Protein AF-A0A134A2N0-F1 (afdb_monomer_lite)

Sequence (238 aa):
MEVVHLNRYGKDSFINYFFLISQILIILNLLVRNSLNIKYILATLILLSVILSIQHITEYILTDKKDLMIKKLTEPFCYIHTGRTLSLLLGLILIDYSYWFILLTFIISQLFPSFISRSVHVRDINFYHLTGHLFIITNTIAISLWLSDLKINITTKIILLISIVYILLLTIYRRIFKTIDRTLTKQSGNTYIIGVYFTILELIFINLFFVLEYDWKYFLPCYACVIISTRCFNQYKK

Structure (mmCIF, N/CA/C/O backbone):
data_AF-A0A134A2N0-F1
#
_entry.id   AF-A0A134A2N0-F1
#
loop_
_atom_site.group_PDB
_atom_site.id
_atom_site.type_symbol
_atom_site.label_atom_id
_atom_site.label_alt_id
_atom_site.label_comp_id
_atom_site.label_asym_id
_atom_site.label_entity_id
_atom_site.label_seq_id
_atom_site.pdbx_PDB_ins_code
_atom_site.Cartn_x
_atom_site.Cartn_y
_atom_site.Cartn_z
_atom_site.occupancy
_atom_site.B_iso_or_equiv
_atom_site.auth_seq_id
_atom_site.auth_comp_id
_atom_site.auth_asym_id
_atom_site.auth_atom_id
_atom_site.pdbx_PDB_model_num
ATOM 1 N N . MET A 1 1 ? 27.472 4.523 -4.499 1.00 34.38 1 MET A N 1
ATOM 2 C CA . MET A 1 1 ? 26.183 4.048 -3.961 1.00 34.38 1 MET A CA 1
ATOM 3 C C . MET A 1 1 ? 25.117 4.544 -4.909 1.00 34.38 1 MET A C 1
ATOM 5 O O . MET A 1 1 ? 24.904 5.744 -4.969 1.00 34.38 1 MET A O 1
ATOM 9 N N . GLU A 1 2 ? 24.525 3.663 -5.708 1.00 32.84 2 GLU A N 1
ATOM 10 C CA . GLU A 1 2 ? 23.381 4.048 -6.533 1.00 32.84 2 GLU A CA 1
ATOM 11 C C . GLU A 1 2 ? 22.202 4.375 -5.608 1.00 32.84 2 GLU A C 1
ATOM 13 O O . GLU A 1 2 ? 21.892 3.619 -4.683 1.00 32.84 2 GLU A O 1
ATOM 18 N N . VAL A 1 3 ? 21.529 5.500 -5.845 1.00 41.94 3 VAL A N 1
ATOM 19 C CA . VAL A 1 3 ? 20.302 5.883 -5.129 1.00 41.94 3 VAL A CA 1
ATOM 20 C C . VAL A 1 3 ? 19.126 5.070 -5.707 1.00 41.94 3 VAL A C 1
ATOM 22 O O . VAL A 1 3 ? 18.155 5.606 -6.235 1.00 41.94 3 VAL A O 1
ATOM 25 N N . VAL A 1 4 ? 19.241 3.735 -5.663 1.00 39.62 4 VAL A N 1
ATOM 26 C CA . VAL A 1 4 ? 18.325 2.758 -6.298 1.00 39.62 4 VAL A CA 1
ATOM 27 C C . VAL A 1 4 ? 16.921 2.807 -5.692 1.00 39.62 4 VAL A C 1
ATOM 29 O O . VAL A 1 4 ? 15.941 2.450 -6.339 1.00 39.62 4 VAL A O 1
ATOM 32 N N . HIS A 1 5 ? 16.793 3.261 -4.444 1.00 40.09 5 HIS A N 1
ATOM 33 C CA . HIS A 1 5 ? 15.528 3.165 -3.717 1.00 40.09 5 HIS A CA 1
ATOM 34 C C . HIS A 1 5 ? 14.501 4.259 -4.042 1.00 40.09 5 HIS A C 1
ATOM 36 O O . HIS A 1 5 ? 13.332 4.077 -3.710 1.00 40.09 5 HIS A O 1
ATOM 42 N N . LEU A 1 6 ? 14.891 5.363 -4.693 1.00 40.94 6 LEU A N 1
ATOM 43 C CA . LEU A 1 6 ? 13.993 6.511 -4.939 1.00 40.94 6 LEU A CA 1
ATOM 44 C C . LEU A 1 6 ? 13.785 6.825 -6.419 1.00 40.94 6 LEU A C 1
ATOM 46 O O . LEU A 1 6 ? 12.744 7.359 -6.792 1.00 40.94 6 LEU A O 1
ATOM 50 N N . ASN A 1 7 ? 14.727 6.420 -7.267 1.00 43.09 7 ASN A N 1
ATOM 51 C CA . ASN A 1 7 ? 14.530 6.354 -8.701 1.00 43.09 7 ASN A CA 1
ATOM 52 C C . ASN A 1 7 ? 14.570 4.878 -9.097 1.00 43.09 7 ASN A C 1
ATOM 54 O O . ASN A 1 7 ? 15.600 4.230 -8.920 1.00 43.09 7 ASN A O 1
ATOM 58 N N . ARG A 1 8 ? 13.478 4.341 -9.660 1.00 46.88 8 ARG A N 1
ATOM 59 C CA . ARG A 1 8 ? 13.412 2.943 -10.137 1.00 46.88 8 ARG A CA 1
ATOM 60 C C . ARG A 1 8 ? 14.562 2.593 -11.098 1.00 46.88 8 ARG A C 1
ATOM 62 O O . ARG A 1 8 ? 14.843 1.418 -11.310 1.00 46.88 8 ARG A O 1
ATOM 69 N N . TYR A 1 9 ? 15.211 3.610 -11.666 1.00 47.00 9 TYR A N 1
ATOM 70 C CA . TYR A 1 9 ? 16.285 3.501 -12.645 1.00 47.00 9 TYR A CA 1
ATOM 71 C C . TYR A 1 9 ? 17.689 3.807 -12.104 1.00 47.00 9 TYR A C 1
ATOM 73 O O . TYR A 1 9 ? 18.628 3.785 -12.890 1.00 47.00 9 TYR A O 1
ATOM 81 N N . GLY A 1 10 ? 17.853 4.123 -10.810 1.00 49.50 10 GLY A N 1
ATOM 82 C CA . GLY A 1 10 ? 19.172 4.317 -10.183 1.00 49.50 10 GLY A CA 1
ATOM 83 C C . GLY A 1 10 ? 20.042 5.430 -10.790 1.00 49.50 10 GLY A C 1
ATOM 84 O O . GLY A 1 10 ? 21.227 5.503 -10.479 1.00 49.50 10 GLY A O 1
ATOM 85 N N . LYS A 1 11 ? 19.480 6.298 -11.649 1.00 56.91 11 LYS A N 1
ATOM 86 C CA . LYS A 1 11 ? 20.226 7.356 -12.344 1.00 56.91 11 LYS A CA 1
ATOM 87 C C . LYS A 1 11 ? 20.629 8.467 -11.379 1.00 56.91 11 LYS A C 1
ATOM 89 O O . LYS A 1 11 ? 19.772 9.184 -10.851 1.00 56.91 11 LYS A O 1
ATOM 94 N N . ASP A 1 12 ? 21.936 8.626 -11.225 1.00 62.62 12 ASP A N 1
ATOM 95 C CA . ASP A 1 12 ? 22.573 9.708 -10.486 1.00 62.62 12 ASP A CA 1
ATOM 96 C C . ASP A 1 12 ? 22.437 1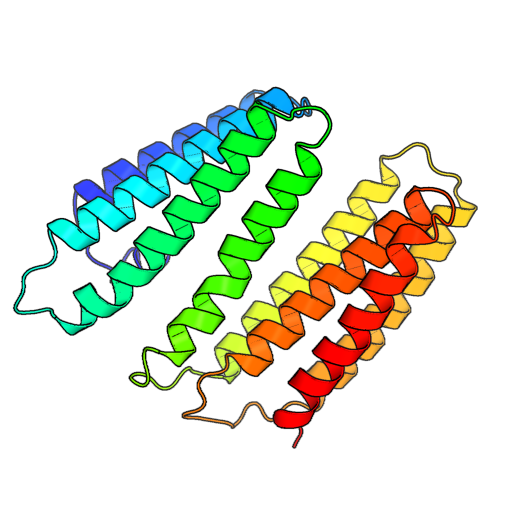1.019 -11.282 1.00 62.62 12 ASP A C 1
ATOM 98 O O . ASP A 1 12 ? 23.119 11.230 -12.285 1.00 62.62 12 ASP A O 1
ATOM 102 N N . SER A 1 13 ? 21.465 11.862 -10.922 1.00 69.88 13 SER A N 1
ATOM 103 C CA . SER A 1 13 ? 21.186 13.117 -11.629 1.00 69.88 13 SER A CA 1
ATOM 104 C C . SER A 1 13 ? 20.841 14.238 -10.654 1.00 69.88 13 SER A C 1
ATOM 106 O O . SER A 1 13 ? 20.176 14.022 -9.638 1.00 69.88 13 SER A O 1
ATOM 108 N N . PHE A 1 14 ? 21.251 15.464 -10.990 1.00 78.00 14 PHE A N 1
ATOM 109 C CA . PHE A 1 14 ? 20.950 16.655 -10.191 1.00 78.00 14 PHE A CA 1
ATOM 110 C C . PHE A 1 14 ? 19.440 16.834 -9.956 1.00 78.00 14 PHE A C 1
ATOM 112 O O . PHE A 1 14 ? 19.011 17.172 -8.855 1.00 78.00 14 PHE A O 1
ATOM 119 N N . ILE A 1 15 ? 18.626 16.533 -10.973 1.00 76.81 15 ILE A N 1
ATOM 120 C CA . ILE A 1 15 ? 17.161 16.608 -10.911 1.00 76.81 15 ILE A CA 1
ATOM 121 C C . ILE A 1 15 ? 16.613 15.652 -9.840 1.00 76.81 15 ILE A C 1
ATOM 123 O O . ILE A 1 15 ? 15.756 16.039 -9.045 1.00 76.81 15 ILE A O 1
ATOM 127 N N . ASN A 1 16 ? 17.146 14.429 -9.757 1.00 72.38 16 ASN A N 1
ATOM 128 C CA . ASN A 1 16 ? 16.729 13.459 -8.745 1.00 72.38 16 ASN A CA 1
ATOM 129 C C . ASN A 1 16 ? 17.105 13.904 -7.326 1.00 72.38 16 ASN A C 1
ATOM 131 O O . ASN A 1 16 ? 16.276 13.780 -6.424 1.00 72.38 16 ASN A O 1
ATOM 135 N N . TYR A 1 17 ? 18.296 14.478 -7.121 1.00 76.88 17 TYR A N 1
ATOM 136 C CA . TYR A 1 17 ? 18.673 15.047 -5.820 1.00 76.88 17 TYR A CA 1
ATOM 137 C C . TYR A 1 17 ? 17.794 16.228 -5.421 1.00 76.88 17 TYR A C 1
ATOM 139 O O . TYR A 1 17 ? 17.396 16.329 -4.263 1.00 76.88 17 TYR A O 1
ATOM 147 N N . PHE A 1 18 ? 17.445 17.099 -6.368 1.00 83.00 18 PHE A N 1
ATOM 148 C CA . PHE A 1 18 ? 16.549 18.219 -6.102 1.00 83.00 18 PHE A CA 1
ATOM 149 C C . PHE A 1 18 ? 15.174 17.740 -5.605 1.00 83.00 18 PHE A C 1
ATOM 151 O O . PHE A 1 18 ? 14.678 18.216 -4.577 1.00 83.00 18 PHE A O 1
ATOM 158 N N . PHE A 1 19 ? 14.577 16.752 -6.282 1.00 83.62 19 PHE A N 1
ATOM 159 C CA . PHE A 1 19 ? 13.301 16.171 -5.856 1.00 83.62 19 PHE A CA 1
ATOM 160 C C . PHE A 1 19 ? 13.407 15.440 -4.514 1.00 83.62 19 PHE A C 1
ATOM 162 O O . PHE A 1 19 ? 12.524 15.593 -3.669 1.00 83.62 19 PHE A O 1
ATOM 169 N N . LEU A 1 20 ? 14.501 14.711 -4.286 1.00 79.25 20 LEU A N 1
ATOM 170 C CA . LEU A 1 20 ? 14.789 14.039 -3.020 1.00 79.25 20 LEU A CA 1
ATOM 171 C C . LEU A 1 20 ? 14.823 15.027 -1.850 1.00 79.25 20 LEU A C 1
ATOM 173 O O . LEU A 1 20 ? 14.110 14.854 -0.863 1.00 79.25 20 LEU A O 1
ATOM 177 N N . ILE A 1 21 ? 15.641 16.074 -1.969 1.00 82.88 21 ILE A N 1
ATOM 178 C CA . ILE A 1 21 ? 15.794 17.102 -0.936 1.00 82.88 21 ILE A CA 1
ATOM 179 C C . ILE A 1 21 ? 14.443 17.773 -0.674 1.00 82.88 21 ILE A C 1
ATOM 181 O O . ILE A 1 21 ? 14.055 17.940 0.481 1.00 82.88 21 ILE A O 1
ATOM 185 N N . SER A 1 22 ? 13.682 18.075 -1.729 1.00 83.94 22 SER A N 1
ATOM 186 C CA . SER A 1 22 ? 12.345 18.667 -1.606 1.00 83.94 22 SER A CA 1
ATOM 187 C C . SER A 1 22 ? 11.380 17.774 -0.812 1.00 83.94 22 SER A C 1
ATOM 189 O O . SER A 1 22 ? 10.667 18.262 0.065 1.00 83.94 22 SER A O 1
ATOM 191 N N . GLN A 1 23 ? 11.377 16.459 -1.063 1.00 82.31 23 GLN A N 1
ATOM 192 C CA . GLN A 1 23 ? 10.553 15.502 -0.313 1.00 82.31 23 GLN A CA 1
ATOM 193 C C . GLN A 1 23 ? 10.988 15.402 1.155 1.00 82.31 23 GLN A C 1
ATOM 195 O O . GLN A 1 23 ? 10.137 15.423 2.046 1.00 82.31 23 GLN A O 1
ATOM 200 N N . ILE A 1 24 ? 12.299 15.349 1.418 1.00 82.31 24 ILE A N 1
ATOM 201 C CA . ILE A 1 24 ? 12.855 15.305 2.778 1.00 82.31 24 ILE A CA 1
ATOM 202 C C . ILE A 1 24 ? 12.451 16.554 3.567 1.00 82.31 24 ILE A C 1
ATOM 204 O O . ILE A 1 24 ? 11.997 16.425 4.701 1.00 82.31 24 ILE A O 1
ATOM 208 N N . LEU A 1 25 ? 12.548 17.747 2.972 1.00 84.69 25 LEU A N 1
ATOM 209 C CA . LEU A 1 25 ? 12.162 19.002 3.627 1.00 84.69 25 LEU A CA 1
ATOM 210 C C . LEU A 1 25 ? 10.684 19.012 4.037 1.00 84.69 25 LEU A C 1
ATOM 212 O O . LEU A 1 25 ? 10.348 19.468 5.129 1.00 84.69 25 LEU A O 1
ATOM 216 N N . ILE A 1 26 ? 9.798 18.468 3.202 1.00 84.50 26 ILE A N 1
ATOM 217 C CA . ILE A 1 26 ? 8.362 18.390 3.506 1.00 84.50 26 ILE A CA 1
ATOM 218 C C . ILE A 1 26 ? 8.079 17.409 4.643 1.00 84.50 26 ILE A C 1
ATOM 220 O O . ILE A 1 26 ? 7.284 17.721 5.532 1.00 84.50 26 ILE A O 1
ATOM 224 N N . ILE A 1 27 ? 8.734 16.246 4.639 1.00 80.75 27 ILE A N 1
ATOM 225 C CA . ILE A 1 27 ? 8.603 15.260 5.720 1.00 80.75 27 ILE A CA 1
ATOM 226 C C . ILE A 1 27 ? 9.148 15.839 7.027 1.00 80.75 27 ILE A C 1
ATOM 228 O O . ILE A 1 27 ? 8.495 15.736 8.063 1.00 80.75 27 ILE A O 1
ATOM 232 N N . LEU A 1 28 ? 10.307 16.500 6.982 1.00 78.69 28 LEU A N 1
ATOM 233 C CA . LEU A 1 28 ? 10.901 17.151 8.146 1.00 78.69 28 LEU A CA 1
ATOM 234 C C . LEU A 1 28 ? 9.963 18.221 8.717 1.00 78.69 28 LEU A C 1
ATOM 236 O O . LEU A 1 28 ? 9.740 18.259 9.923 1.00 78.69 28 LEU A O 1
ATOM 240 N N . ASN A 1 29 ? 9.351 19.038 7.857 1.00 77.94 29 ASN A N 1
ATOM 241 C CA . ASN A 1 29 ? 8.382 20.048 8.276 1.00 77.94 29 ASN A CA 1
ATOM 242 C C . ASN A 1 29 ? 7.158 19.424 8.978 1.00 77.94 29 ASN A C 1
ATOM 244 O O . ASN A 1 29 ? 6.692 19.947 9.989 1.00 77.94 29 ASN A O 1
ATOM 248 N N . LEU A 1 30 ? 6.665 18.275 8.499 1.00 76.00 30 LEU A N 1
ATOM 249 C CA . LEU A 1 30 ? 5.587 17.538 9.171 1.00 76.00 30 LEU A CA 1
ATOM 250 C C . LEU A 1 30 ? 6.009 17.057 10.567 1.00 76.00 30 LEU A C 1
ATOM 252 O O . LEU A 1 30 ? 5.247 17.208 11.521 1.00 76.00 30 LEU A O 1
ATOM 256 N N . LEU A 1 31 ? 7.218 16.499 10.682 1.00 71.19 31 LEU A N 1
ATOM 257 C CA . LEU A 1 31 ? 7.751 15.973 11.941 1.00 71.19 31 LEU A CA 1
ATOM 258 C C . LEU A 1 31 ? 7.960 17.078 12.984 1.00 71.19 31 LEU A C 1
ATOM 260 O O . LEU A 1 31 ? 7.555 16.915 14.131 1.00 71.19 31 LEU A O 1
ATOM 264 N N . VAL A 1 32 ? 8.536 18.216 12.582 1.00 74.06 32 VAL A N 1
ATOM 265 C CA . VAL A 1 32 ? 8.799 19.359 13.476 1.00 74.06 32 VAL A CA 1
ATOM 266 C C . VAL A 1 32 ? 7.500 19.983 13.980 1.00 74.06 32 VAL A C 1
ATOM 268 O O . VAL A 1 32 ? 7.407 20.387 15.137 1.00 74.06 32 VAL A O 1
ATOM 271 N N . ARG A 1 33 ? 6.475 20.057 13.126 1.00 67.56 33 ARG A N 1
ATOM 272 C CA . ARG A 1 33 ? 5.222 20.740 13.462 1.00 67.56 33 ARG A CA 1
ATOM 273 C C . ARG A 1 33 ? 4.309 19.929 14.389 1.00 67.56 33 ARG A C 1
ATOM 275 O O . ARG A 1 33 ? 3.412 20.519 14.983 1.00 67.56 33 ARG A O 1
ATOM 282 N N . ASN A 1 34 ? 4.509 18.608 14.493 1.00 58.44 34 ASN A N 1
ATOM 283 C CA . ASN A 1 34 ? 3.742 17.665 15.327 1.00 58.44 34 ASN A CA 1
ATOM 284 C C . ASN A 1 34 ? 2.216 17.918 15.342 1.00 58.44 34 ASN A C 1
ATOM 286 O O . ASN A 1 34 ? 1.538 17.775 16.360 1.00 58.44 34 ASN A O 1
ATOM 290 N N . SER A 1 35 ? 1.654 18.354 14.213 1.00 60.09 35 SER A N 1
ATOM 291 C CA . SER A 1 35 ? 0.247 18.727 14.142 1.00 60.09 35 SER A CA 1
ATOM 292 C C . SER A 1 35 ? -0.572 17.525 13.683 1.00 60.09 35 SER A C 1
ATOM 294 O O . SER A 1 35 ? -0.637 17.248 12.487 1.00 60.09 35 SER A O 1
ATOM 296 N N . LEU A 1 36 ? -1.259 16.854 14.610 1.00 65.81 36 LEU A N 1
ATOM 297 C CA . LEU A 1 36 ? -2.240 15.796 14.304 1.00 65.81 36 LEU A CA 1
ATOM 298 C C . LEU A 1 36 ? -3.523 16.327 13.628 1.00 65.81 36 LEU A C 1
ATOM 300 O O . LEU A 1 36 ? -4.496 15.600 13.456 1.00 65.81 36 LEU A O 1
ATOM 304 N N . ASN A 1 37 ? -3.552 17.604 13.244 1.00 78.31 37 ASN A N 1
ATOM 305 C CA . ASN A 1 37 ? -4.683 18.193 12.547 1.00 78.31 37 ASN A CA 1
ATOM 306 C C . ASN A 1 37 ? -4.707 17.708 11.091 1.00 78.31 37 ASN A C 1
ATOM 308 O O . ASN A 1 37 ? -3.768 17.926 10.318 1.00 78.31 37 ASN A O 1
ATOM 312 N N . ILE A 1 38 ? -5.832 17.099 10.724 1.00 75.00 38 ILE A N 1
ATOM 313 C CA . ILE A 1 38 ? -6.076 16.482 9.424 1.00 75.00 38 ILE A CA 1
ATOM 314 C C . ILE A 1 38 ? -5.835 17.425 8.242 1.00 75.00 38 ILE A C 1
ATOM 316 O O . ILE A 1 38 ? -5.310 16.987 7.223 1.00 75.00 38 ILE A O 1
ATOM 320 N N . LYS A 1 39 ? -6.113 18.730 8.384 1.00 81.75 39 LYS A N 1
ATOM 321 C CA . LYS A 1 39 ? -5.852 19.722 7.327 1.00 81.75 39 LYS A CA 1
ATOM 322 C C . LYS A 1 39 ? -4.363 19.822 6.999 1.00 81.75 39 LYS A C 1
ATOM 324 O O . LYS A 1 39 ? -3.998 19.899 5.829 1.00 81.75 39 LYS A O 1
ATOM 329 N N . TYR A 1 40 ? -3.504 19.791 8.017 1.00 80.31 40 TYR A N 1
ATOM 330 C CA . TYR A 1 40 ? -2.056 19.853 7.820 1.00 80.31 40 TYR A CA 1
ATOM 331 C C . TYR A 1 40 ? -1.502 18.533 7.299 1.00 80.31 40 TYR A C 1
ATOM 333 O O . TYR A 1 40 ? -0.717 18.556 6.357 1.00 80.31 40 TYR A O 1
ATOM 341 N N . ILE A 1 41 ? -1.964 17.398 7.835 1.00 81.44 41 ILE A N 1
ATOM 342 C CA . ILE A 1 41 ? -1.595 16.070 7.323 1.00 81.44 41 ILE A CA 1
ATOM 343 C C . ILE A 1 41 ? -1.928 15.977 5.831 1.00 81.44 41 ILE A C 1
ATOM 345 O O . ILE A 1 41 ? -1.081 15.608 5.019 1.00 81.44 41 ILE A O 1
ATOM 349 N N . LEU A 1 42 ? -3.143 16.372 5.456 1.00 83.62 42 LEU A N 1
ATOM 350 C CA . LEU A 1 42 ? -3.599 16.334 4.078 1.00 83.62 42 LEU A CA 1
ATOM 351 C C . LEU A 1 42 ? -2.791 17.280 3.179 1.00 83.62 42 LEU A C 1
ATOM 353 O O . LEU A 1 42 ? -2.361 16.869 2.105 1.00 83.62 42 LEU A O 1
ATOM 357 N N . ALA A 1 43 ? -2.522 18.510 3.622 1.00 85.19 43 ALA A N 1
ATOM 358 C CA . ALA A 1 43 ? -1.699 19.458 2.872 1.00 85.19 43 ALA A CA 1
ATOM 359 C C . ALA A 1 43 ? -0.279 18.921 2.620 1.00 85.19 43 ALA A C 1
ATOM 361 O O . ALA A 1 43 ? 0.233 19.018 1.503 1.00 85.19 43 ALA A O 1
ATOM 362 N N . THR A 1 44 ? 0.340 18.297 3.625 1.00 86.38 44 THR A N 1
ATOM 363 C CA . THR A 1 44 ? 1.647 17.648 3.476 1.00 86.38 44 THR A CA 1
ATOM 364 C C . THR A 1 44 ? 1.585 16.494 2.480 1.00 86.38 44 THR A C 1
ATOM 366 O O . THR A 1 44 ? 2.443 16.404 1.603 1.00 86.38 44 THR A O 1
ATOM 369 N N . LEU A 1 45 ? 0.567 15.631 2.570 1.00 86.19 45 LEU A N 1
ATOM 370 C CA . LEU A 1 45 ? 0.385 14.517 1.636 1.00 86.19 45 LEU A CA 1
ATOM 371 C C . LEU A 1 45 ? 0.185 15.007 0.196 1.00 86.19 45 LEU A C 1
ATOM 373 O O . LEU A 1 45 ? 0.753 14.422 -0.726 1.00 86.19 45 LEU A O 1
ATOM 377 N N . ILE A 1 46 ? -0.573 16.091 -0.005 1.00 88.81 46 ILE A N 1
ATOM 378 C CA . ILE A 1 46 ? -0.768 16.719 -1.320 1.00 88.81 46 ILE A CA 1
ATOM 379 C C . ILE A 1 46 ? 0.568 17.215 -1.866 1.00 88.81 46 ILE A C 1
ATOM 381 O O . ILE A 1 46 ? 0.927 16.848 -2.981 1.00 88.81 46 ILE A O 1
ATOM 385 N N . LEU A 1 47 ? 1.327 17.990 -1.085 1.00 88.50 47 LEU A N 1
ATOM 386 C CA . LEU A 1 47 ? 2.634 18.510 -1.504 1.00 88.50 47 LEU A CA 1
ATOM 387 C C . LEU A 1 47 ? 3.594 17.383 -1.891 1.00 88.50 47 LEU A C 1
ATOM 389 O O . LEU A 1 47 ? 4.200 17.421 -2.963 1.00 88.50 47 LEU A O 1
ATOM 393 N N . LEU A 1 48 ? 3.677 16.342 -1.059 1.00 87.31 48 LEU A N 1
ATOM 394 C CA . LEU A 1 48 ? 4.497 15.169 -1.348 1.00 87.31 48 LEU A CA 1
ATOM 395 C C . LEU A 1 48 ? 4.034 14.472 -2.637 1.00 87.31 48 LEU A C 1
ATOM 397 O O . LEU A 1 48 ? 4.851 14.017 -3.441 1.00 87.31 48 LEU A O 1
ATOM 401 N N . SER A 1 49 ? 2.716 14.402 -2.851 1.00 87.00 49 SER A N 1
ATOM 402 C CA . SER A 1 49 ? 2.143 13.766 -4.030 1.00 87.00 49 SER A CA 1
ATOM 403 C C . SER A 1 49 ? 2.406 14.533 -5.316 1.00 87.00 49 SER A C 1
ATOM 405 O O . SER A 1 49 ? 2.817 13.917 -6.300 1.00 87.00 49 SER A O 1
ATOM 407 N N . VAL A 1 50 ? 2.236 15.855 -5.283 1.00 88.75 50 VAL A N 1
ATOM 408 C CA . VAL A 1 50 ? 2.519 16.760 -6.400 1.00 88.75 50 VAL A CA 1
ATOM 409 C C . VAL A 1 50 ? 3.977 16.632 -6.821 1.00 88.75 50 VAL A C 1
ATOM 411 O O . VAL A 1 50 ? 4.254 16.403 -7.995 1.00 88.75 50 VAL A O 1
ATOM 414 N N . ILE A 1 51 ? 4.909 16.698 -5.868 1.00 85.75 51 ILE A N 1
ATOM 415 C CA . ILE A 1 51 ? 6.345 16.614 -6.157 1.00 85.75 51 ILE A CA 1
ATOM 416 C C . ILE A 1 51 ? 6.699 15.284 -6.815 1.00 85.75 51 ILE A C 1
ATOM 418 O O . ILE A 1 51 ? 7.390 15.271 -7.831 1.00 85.75 51 ILE A O 1
ATOM 422 N N . LEU A 1 52 ? 6.187 14.167 -6.290 1.00 82.94 52 LEU A N 1
ATOM 423 C CA . LEU A 1 52 ? 6.452 12.854 -6.878 1.00 82.94 52 LEU A CA 1
ATOM 424 C C . LEU A 1 52 ? 5.844 12.717 -8.286 1.00 82.94 52 LEU A C 1
ATOM 426 O O . LEU A 1 52 ? 6.447 12.089 -9.156 1.00 82.94 52 LEU A O 1
ATOM 430 N N . SER A 1 53 ? 4.673 13.316 -8.524 1.00 85.44 53 SER A N 1
ATOM 431 C CA . SER A 1 53 ? 4.034 13.335 -9.843 1.00 85.44 53 SER A CA 1
ATOM 432 C C . SER A 1 53 ? 4.853 14.144 -10.850 1.00 85.44 53 SER A C 1
ATOM 434 O O . SER A 1 53 ? 5.128 13.657 -11.945 1.00 85.44 53 SER A O 1
ATOM 436 N N . ILE A 1 54 ? 5.302 15.344 -10.467 1.00 86.25 54 ILE A N 1
ATOM 437 C CA . ILE A 1 54 ? 6.155 16.199 -11.304 1.00 86.25 54 ILE A CA 1
ATOM 438 C C . ILE A 1 54 ? 7.482 15.502 -11.600 1.00 86.25 54 ILE A C 1
ATOM 440 O O . ILE A 1 54 ? 7.930 15.537 -12.744 1.00 86.25 54 ILE A O 1
ATOM 444 N N . GLN A 1 55 ? 8.081 14.820 -10.620 1.00 84.50 55 GLN A N 1
ATOM 445 C CA . GLN A 1 55 ? 9.305 14.045 -10.823 1.00 84.50 55 GLN A CA 1
ATOM 446 C C . GLN A 1 55 ? 9.118 12.976 -11.908 1.00 84.50 55 GLN A C 1
ATOM 448 O O . GLN A 1 55 ? 9.909 12.913 -12.846 1.00 84.50 55 GLN A O 1
ATOM 453 N N . HIS A 1 56 ? 8.050 12.174 -11.835 1.00 78.75 56 HIS A N 1
ATOM 454 C CA . HIS A 1 56 ? 7.800 11.111 -12.817 1.00 78.75 56 HIS A CA 1
ATOM 455 C C . HIS A 1 56 ? 7.431 11.655 -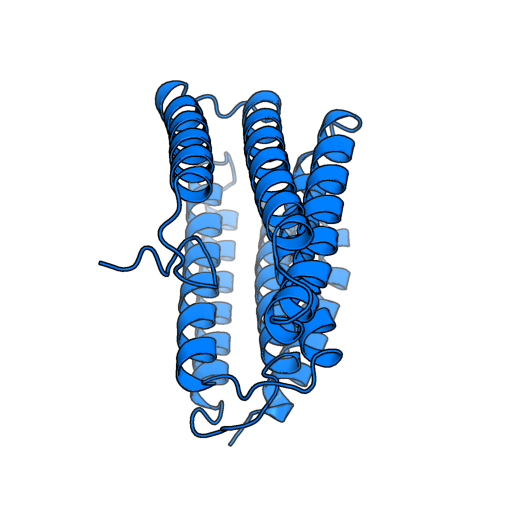14.202 1.00 78.75 56 HIS A C 1
ATOM 457 O O . HIS A 1 56 ? 7.848 11.087 -15.208 1.00 78.75 56 HIS A O 1
ATOM 463 N N . ILE A 1 57 ? 6.679 12.758 -14.275 1.00 83.81 57 ILE A N 1
ATOM 464 C CA . ILE A 1 57 ? 6.370 13.433 -15.546 1.00 83.81 57 ILE A CA 1
ATOM 465 C C . ILE A 1 57 ? 7.649 13.998 -16.174 1.00 83.81 57 ILE A C 1
ATOM 467 O O . ILE A 1 57 ? 7.887 13.799 -17.364 1.00 83.81 57 ILE A O 1
ATOM 471 N N . THR A 1 58 ? 8.495 14.650 -15.374 1.00 83.19 58 THR A N 1
ATOM 472 C CA . THR A 1 58 ? 9.798 15.167 -15.814 1.00 83.19 58 THR A CA 1
ATOM 473 C C . THR A 1 58 ? 10.672 14.034 -16.351 1.00 83.19 58 THR A C 1
ATOM 475 O O . THR A 1 58 ? 11.184 14.140 -17.463 1.00 83.19 58 THR A O 1
ATOM 478 N N . GLU A 1 59 ? 10.769 12.914 -15.629 1.00 78.75 59 GLU A N 1
ATOM 479 C CA . GLU A 1 59 ? 11.516 11.733 -16.078 1.00 78.75 59 GLU A CA 1
ATOM 480 C C . GLU A 1 59 ? 10.950 11.175 -17.396 1.00 78.75 59 GLU A C 1
ATOM 482 O O . GLU A 1 59 ? 11.703 10.868 -18.316 1.00 78.75 59 GLU A O 1
ATOM 487 N N . TYR A 1 60 ? 9.624 11.090 -17.542 1.00 80.44 60 TYR A N 1
ATOM 488 C CA . TYR A 1 60 ? 8.981 10.615 -18.773 1.00 80.44 60 TYR A CA 1
ATOM 489 C C . TYR A 1 60 ? 9.263 11.516 -19.989 1.00 80.44 60 TYR A C 1
ATOM 491 O O . TYR A 1 60 ? 9.511 11.015 -21.093 1.00 80.44 60 TYR A O 1
ATOM 499 N N . ILE A 1 61 ? 9.238 12.839 -19.796 1.00 81.50 61 ILE A N 1
ATOM 500 C CA . ILE A 1 61 ? 9.518 13.825 -20.850 1.00 81.50 61 ILE A CA 1
ATOM 501 C C . ILE A 1 61 ? 10.993 13.771 -21.258 1.00 81.50 61 ILE A C 1
ATOM 503 O O . ILE A 1 61 ? 11.282 13.731 -22.453 1.00 81.50 61 ILE A O 1
ATOM 507 N N . LEU A 1 62 ? 11.906 13.724 -20.281 1.00 80.12 62 LEU A N 1
ATOM 508 C CA . LEU A 1 62 ? 13.355 13.715 -20.504 1.00 80.12 62 LEU A CA 1
ATOM 509 C C . LEU A 1 62 ? 13.899 12.354 -20.963 1.00 80.12 62 LEU A C 1
ATOM 511 O O . LEU A 1 62 ? 15.009 12.290 -21.486 1.00 80.12 62 LEU A O 1
ATOM 515 N N . THR A 1 63 ? 13.140 11.265 -20.795 1.00 75.06 63 THR A N 1
ATOM 516 C CA . THR A 1 63 ? 13.538 9.948 -21.307 1.00 75.06 63 THR A CA 1
ATOM 517 C C . THR A 1 63 ? 13.499 9.942 -22.833 1.00 75.06 63 THR A C 1
ATOM 519 O O . THR A 1 63 ? 12.443 10.108 -23.466 1.00 75.06 63 THR A O 1
ATOM 522 N N . ASP A 1 64 ? 14.675 9.697 -23.405 1.00 68.62 64 ASP A N 1
ATOM 523 C CA . ASP A 1 64 ? 14.916 9.659 -24.837 1.00 68.62 64 ASP A CA 1
ATOM 524 C C . ASP A 1 64 ? 14.108 8.552 -25.528 1.00 68.62 64 ASP A C 1
ATOM 526 O O . ASP A 1 64 ? 13.863 7.482 -24.966 1.00 68.62 64 ASP A O 1
ATOM 530 N N . LYS A 1 65 ? 13.718 8.764 -26.792 1.00 63.66 65 LYS A N 1
ATOM 531 C CA . LYS A 1 65 ? 12.932 7.766 -27.553 1.00 63.66 65 LYS A CA 1
ATOM 532 C C . LYS A 1 65 ? 13.677 6.437 -27.751 1.00 63.66 65 LYS A C 1
ATOM 534 O O . LYS A 1 65 ? 13.033 5.424 -28.006 1.00 63.66 65 LYS A O 1
ATOM 539 N N . LYS A 1 66 ? 15.009 6.431 -27.632 1.00 57.75 66 LYS A N 1
ATOM 540 C CA . LYS A 1 66 ? 15.845 5.223 -27.729 1.00 57.75 66 LYS A CA 1
ATOM 541 C C . LYS A 1 66 ? 15.681 4.302 -26.510 1.00 57.75 66 LYS A C 1
ATOM 543 O O . LYS A 1 66 ? 15.695 3.087 -26.675 1.00 57.75 66 LYS A O 1
ATOM 548 N N . ASP A 1 67 ? 15.370 4.857 -25.337 1.00 65.25 67 ASP A N 1
ATOM 549 C CA . ASP A 1 67 ? 15.092 4.115 -24.098 1.00 65.25 67 ASP A CA 1
ATOM 550 C C . ASP A 1 67 ? 13.589 3.817 -23.951 1.00 65.25 67 ASP A C 1
ATOM 552 O O . ASP A 1 67 ? 12.952 4.023 -22.913 1.00 65.25 67 ASP A O 1
ATOM 556 N N . LEU A 1 68 ? 12.995 3.308 -25.034 1.00 65.62 68 LEU A N 1
ATOM 557 C CA . LEU A 1 68 ? 11.548 3.140 -25.200 1.00 65.62 68 LEU A CA 1
ATOM 558 C C . LEU A 1 68 ? 10.918 2.244 -24.115 1.00 65.62 68 LEU A C 1
ATOM 560 O O . LEU A 1 68 ? 9.749 2.405 -23.764 1.00 65.62 68 LEU A O 1
ATOM 564 N N . MET A 1 69 ? 11.703 1.322 -23.553 1.00 63.44 69 MET A N 1
ATOM 565 C CA . MET A 1 69 ? 11.279 0.442 -22.463 1.00 63.44 69 MET A CA 1
ATOM 566 C C . MET A 1 69 ? 11.133 1.187 -21.126 1.00 63.44 69 MET A C 1
ATOM 568 O O . MET A 1 69 ? 10.171 0.941 -20.403 1.00 63.44 69 MET A O 1
ATOM 572 N N . ILE A 1 70 ? 12.050 2.109 -20.812 1.00 65.44 70 ILE A N 1
ATOM 573 C CA . ILE A 1 70 ? 11.988 2.965 -19.614 1.00 65.44 70 ILE A CA 1
ATOM 574 C C . ILE A 1 70 ? 10.792 3.904 -19.745 1.00 65.44 70 ILE A C 1
ATOM 576 O O . ILE A 1 70 ? 9.975 4.007 -18.835 1.00 65.44 70 ILE A O 1
ATOM 580 N N . LYS A 1 71 ? 10.612 4.497 -20.927 1.00 68.94 71 LYS A N 1
ATOM 581 C CA . LYS A 1 71 ? 9.496 5.403 -21.207 1.00 68.94 71 LYS A CA 1
ATOM 582 C C . LYS A 1 71 ? 8.126 4.736 -21.025 1.00 68.94 71 LYS A C 1
ATOM 584 O O . LYS A 1 71 ? 7.285 5.275 -20.310 1.00 68.94 71 LYS A O 1
ATOM 589 N N . LYS A 1 72 ? 7.939 3.528 -21.577 1.00 67.94 72 LYS A N 1
ATOM 590 C CA . LYS A 1 72 ? 6.715 2.716 -21.401 1.00 67.94 72 LYS A CA 1
ATOM 591 C C . LYS A 1 72 ? 6.469 2.280 -19.957 1.00 67.94 72 LYS A C 1
ATOM 593 O O . LYS A 1 72 ? 5.329 2.036 -19.579 1.00 67.94 72 LYS A O 1
ATOM 598 N N . LEU A 1 73 ? 7.526 2.141 -19.161 1.00 65.75 73 LEU A N 1
ATOM 599 C CA . LEU A 1 73 ? 7.417 1.769 -17.755 1.00 65.75 73 LEU A CA 1
ATOM 600 C C . LEU A 1 73 ? 7.096 2.986 -16.877 1.00 65.75 73 LEU A C 1
ATOM 602 O O . LEU A 1 73 ? 6.371 2.824 -15.905 1.00 65.75 73 LEU A O 1
ATOM 606 N N . THR A 1 74 ? 7.594 4.180 -17.211 1.00 71.19 74 THR A N 1
ATOM 607 C CA . THR A 1 74 ? 7.361 5.425 -16.454 1.00 71.19 74 THR A CA 1
ATOM 608 C C . THR A 1 74 ? 5.979 6.024 -16.718 1.00 71.19 74 THR A C 1
ATOM 610 O O . THR A 1 74 ? 5.331 6.478 -15.778 1.00 71.19 74 THR A O 1
ATOM 613 N N . GLU A 1 75 ? 5.494 5.968 -17.962 1.00 75.38 75 GLU A N 1
ATOM 614 C CA . GLU A 1 75 ? 4.179 6.486 -18.370 1.00 75.38 75 GLU A CA 1
ATOM 615 C C . GLU A 1 75 ? 3.025 6.082 -17.432 1.00 75.38 75 GLU A C 1
ATOM 617 O O . GLU A 1 75 ? 2.309 6.953 -16.931 1.00 75.38 75 GLU A O 1
ATOM 622 N N . PRO A 1 76 ? 2.842 4.794 -17.098 1.00 72.62 76 PRO A N 1
ATOM 623 C CA . PRO A 1 76 ? 1.748 4.412 -16.229 1.00 72.62 76 PRO A CA 1
ATOM 624 C C . PRO A 1 76 ? 1.899 4.907 -14.783 1.00 72.62 76 PRO A C 1
ATOM 626 O O . PRO A 1 76 ? 0.895 5.167 -14.120 1.00 72.62 76 PRO A O 1
ATOM 629 N N . PHE A 1 77 ? 3.126 5.108 -14.292 1.00 74.19 77 PHE A N 1
ATOM 630 C CA . PHE A 1 77 ? 3.347 5.728 -12.982 1.00 74.19 77 PHE A CA 1
ATOM 631 C C . PHE A 1 77 ? 3.005 7.216 -12.991 1.00 74.19 77 PHE A C 1
ATOM 633 O O . PHE A 1 77 ? 2.516 7.716 -11.979 1.00 74.19 77 PHE A O 1
ATOM 640 N N . CYS A 1 78 ? 3.156 7.913 -14.123 1.00 78.25 78 CYS A N 1
ATOM 641 C CA . CYS A 1 78 ? 2.640 9.274 -14.267 1.00 78.25 78 CYS A CA 1
ATOM 642 C C . CYS A 1 78 ? 1.122 9.306 -14.038 1.00 78.25 78 CYS A C 1
ATOM 644 O O . CYS A 1 78 ? 0.647 10.137 -13.262 1.00 78.25 78 CYS A O 1
ATOM 646 N N . TYR A 1 79 ? 0.361 8.371 -14.621 1.00 81.12 79 TYR A N 1
ATOM 647 C CA . TYR A 1 79 ? -1.088 8.290 -14.396 1.00 81.12 79 TYR A CA 1
ATOM 648 C C . TYR A 1 79 ? -1.431 7.947 -12.939 1.00 81.12 79 TYR A C 1
ATOM 650 O O . TYR A 1 79 ? -2.304 8.589 -12.354 1.00 81.12 79 TYR A O 1
ATOM 658 N N . ILE A 1 80 ? -0.715 7.001 -12.319 1.00 81.69 80 ILE A N 1
ATOM 659 C CA . ILE A 1 80 ? -0.920 6.632 -10.905 1.00 81.69 80 ILE A CA 1
ATOM 660 C C . ILE A 1 80 ? -0.683 7.829 -9.985 1.00 81.69 80 ILE A C 1
ATOM 662 O O . ILE A 1 80 ? -1.525 8.145 -9.144 1.00 81.69 80 ILE A O 1
ATOM 666 N N . HIS A 1 81 ? 0.460 8.502 -10.128 1.00 83.69 81 HIS A N 1
ATOM 667 C CA . HIS A 1 81 ? 0.812 9.635 -9.278 1.00 83.69 81 HIS A CA 1
ATOM 668 C C . HIS A 1 81 ? -0.106 10.835 -9.513 1.00 83.69 81 HIS A C 1
ATOM 670 O O . HIS A 1 81 ? -0.452 11.530 -8.556 1.00 83.69 81 HIS A O 1
ATOM 676 N N . THR A 1 82 ? -0.588 11.023 -10.741 1.00 84.75 82 THR A N 1
ATOM 677 C CA . THR A 1 82 ? -1.592 12.048 -11.041 1.00 84.75 82 THR A CA 1
ATOM 678 C C . THR A 1 82 ? -2.925 11.717 -10.367 1.00 84.75 82 THR A C 1
ATOM 680 O O . THR A 1 82 ? -3.452 12.545 -9.626 1.00 84.75 82 THR A O 1
ATOM 683 N N . GLY A 1 83 ? -3.436 10.489 -10.520 1.00 83.50 83 GLY A N 1
ATOM 684 C CA . GLY A 1 83 ? -4.677 10.042 -9.873 1.00 83.50 83 GLY A CA 1
ATOM 685 C C . GLY A 1 83 ? -4.611 10.125 -8.346 1.00 83.50 83 GLY A C 1
ATOM 686 O O . GLY A 1 83 ? -5.552 10.582 -7.700 1.00 83.50 83 GLY A O 1
ATOM 687 N N . ARG A 1 84 ? -3.457 9.779 -7.768 1.00 86.56 84 ARG A N 1
ATOM 688 C CA . ARG A 1 84 ? -3.165 9.945 -6.340 1.00 86.56 84 ARG A CA 1
ATOM 689 C C . ARG A 1 84 ? -3.295 11.402 -5.894 1.00 86.56 84 ARG A C 1
ATOM 691 O O . ARG A 1 84 ? -3.933 11.696 -4.888 1.00 86.56 84 ARG A O 1
ATOM 698 N N . THR A 1 85 ? -2.696 12.310 -6.657 1.00 89.06 85 THR A N 1
ATOM 699 C CA . THR A 1 85 ? -2.704 13.745 -6.357 1.00 89.06 85 THR A CA 1
ATOM 700 C C . THR A 1 85 ? -4.117 14.320 -6.449 1.00 89.06 85 THR A C 1
ATOM 702 O O . THR A 1 85 ? -4.531 15.061 -5.561 1.00 89.06 85 THR A O 1
ATOM 705 N N . LEU A 1 86 ? -4.889 13.917 -7.463 1.00 90.25 86 LEU A N 1
ATOM 706 C CA . LEU A 1 86 ? -6.292 14.311 -7.620 1.00 90.25 86 LEU A CA 1
ATOM 707 C C . LEU A 1 86 ? -7.173 13.795 -6.475 1.00 90.25 86 LEU A C 1
ATOM 709 O O . LEU A 1 86 ? -7.974 14.554 -5.937 1.00 90.25 86 LEU A O 1
ATOM 713 N N . SER A 1 87 ? -6.989 12.540 -6.055 1.00 87.25 87 SER A N 1
ATOM 714 C CA . SER A 1 87 ? -7.709 11.968 -4.911 1.00 87.25 87 SER A CA 1
ATOM 715 C C . SER A 1 87 ? -7.457 12.763 -3.627 1.00 87.25 87 SER A C 1
ATOM 717 O O . SER A 1 87 ? -8.397 13.086 -2.906 1.00 87.25 87 SER A O 1
ATOM 719 N N . LEU A 1 88 ? -6.206 13.140 -3.348 1.00 89.81 88 LEU A N 1
ATOM 720 C CA . LEU A 1 88 ? -5.886 13.962 -2.177 1.00 89.81 88 LEU A CA 1
ATOM 721 C C . LEU A 1 88 ? -6.450 15.385 -2.272 1.00 89.81 88 LEU A C 1
ATOM 723 O O . LEU A 1 88 ? -6.925 15.909 -1.267 1.00 89.81 88 LEU A O 1
ATOM 727 N N . LEU A 1 89 ? -6.429 15.998 -3.461 1.00 89.56 89 LEU A N 1
ATOM 728 C CA . LEU A 1 89 ? -7.036 17.314 -3.693 1.00 89.56 89 LEU A CA 1
ATOM 729 C C . LEU A 1 89 ? -8.549 17.292 -3.441 1.00 89.56 89 LEU A C 1
ATOM 731 O O . LEU A 1 89 ? -9.070 18.199 -2.794 1.00 89.56 89 LEU A O 1
ATOM 735 N N . LEU A 1 90 ? -9.247 16.235 -3.869 1.00 86.62 90 LEU A N 1
ATOM 736 C CA . LEU A 1 90 ? -10.663 16.039 -3.541 1.00 86.62 90 LEU A CA 1
ATOM 737 C C . LEU A 1 90 ? -10.886 15.921 -2.030 1.00 86.62 90 LEU A C 1
ATOM 739 O O . LEU A 1 90 ? -11.840 16.498 -1.515 1.00 86.62 90 LEU A O 1
ATOM 743 N N . GLY A 1 91 ? -9.971 15.270 -1.307 1.00 83.62 91 GLY A N 1
ATOM 744 C CA . GLY A 1 91 ? -9.993 15.223 0.156 1.00 83.62 91 GLY A CA 1
ATOM 745 C C . GLY A 1 91 ? -9.863 16.587 0.835 1.00 83.62 91 GLY A C 1
ATOM 746 O O . GLY A 1 91 ? -10.263 16.721 1.988 1.00 83.62 91 GLY A O 1
ATOM 747 N N . LEU A 1 92 ? -9.314 17.596 0.146 1.00 84.38 92 LEU A N 1
ATOM 748 C CA . LEU A 1 92 ? -9.182 18.956 0.676 1.00 84.38 92 LEU A CA 1
ATOM 749 C C . LEU A 1 92 ? -10.469 19.754 0.467 1.00 84.38 92 LEU A C 1
ATOM 751 O O . LEU A 1 92 ? -10.850 20.534 1.335 1.00 84.38 92 LEU A O 1
ATOM 755 N N . ILE A 1 93 ? -11.149 19.519 -0.658 1.00 85.25 93 ILE A N 1
ATOM 756 C CA . ILE A 1 93 ? -12.462 20.096 -0.971 1.00 85.25 93 ILE A CA 1
ATOM 757 C C . ILE A 1 93 ? -13.540 19.482 -0.064 1.00 85.25 93 ILE A C 1
ATOM 759 O O . ILE A 1 93 ? -14.373 20.197 0.484 1.00 85.25 93 ILE A O 1
ATOM 763 N N . LEU A 1 94 ? -13.499 18.162 0.131 1.00 84.62 94 LEU A N 1
ATOM 764 C CA . LEU A 1 94 ? -14.441 17.390 0.943 1.00 84.62 94 LEU A CA 1
ATOM 765 C C . LEU A 1 94 ? -13.809 17.020 2.289 1.00 84.62 94 LEU A C 1
ATOM 767 O O . LEU A 1 94 ? -13.605 15.843 2.592 1.00 84.62 94 LEU A O 1
ATOM 771 N N . ILE A 1 95 ? -13.474 18.039 3.085 1.00 79.69 95 ILE A N 1
ATOM 772 C CA . ILE A 1 95 ? -12.652 17.875 4.293 1.00 79.69 95 ILE A CA 1
ATOM 773 C C . ILE A 1 95 ? -13.261 16.919 5.329 1.00 79.69 95 ILE A C 1
ATOM 775 O O . ILE A 1 95 ? -12.524 16.172 5.965 1.00 79.69 95 ILE A O 1
ATOM 779 N N . ASP A 1 96 ? -14.589 16.866 5.444 1.00 72.31 96 ASP A N 1
ATOM 780 C CA . ASP A 1 96 ? -15.280 15.954 6.369 1.00 72.31 96 ASP A CA 1
ATOM 781 C C . ASP A 1 96 ? -15.087 14.474 5.988 1.00 72.31 96 ASP A C 1
ATOM 783 O O . ASP A 1 96 ? -15.190 13.580 6.826 1.00 72.31 96 ASP A O 1
ATOM 787 N N . TYR A 1 97 ? -14.730 14.208 4.728 1.00 73.06 97 TYR A N 1
ATOM 788 C CA . TYR A 1 97 ? -14.439 12.880 4.189 1.00 73.06 97 TYR A CA 1
ATOM 789 C C . TYR A 1 97 ? -12.948 12.686 3.880 1.00 73.06 97 TYR A C 1
ATOM 791 O O . TYR A 1 97 ? -12.575 11.719 3.212 1.00 73.06 97 TYR A O 1
ATOM 799 N N . SER A 1 98 ? -12.062 13.562 4.360 1.00 73.62 98 SER A N 1
ATOM 800 C CA . SER A 1 98 ? -10.640 13.562 3.988 1.00 73.62 98 SER A CA 1
ATOM 801 C C . SER A 1 98 ? -9.937 12.226 4.250 1.00 73.62 98 SER A C 1
ATOM 803 O O . SER A 1 98 ? -9.087 11.812 3.463 1.00 73.62 98 SER A O 1
ATOM 805 N N . TYR A 1 99 ? -10.311 11.508 5.314 1.00 69.88 99 TYR A N 1
ATOM 806 C CA . TYR A 1 99 ? -9.768 10.180 5.619 1.00 69.88 99 TYR A CA 1
ATOM 807 C C . TYR A 1 99 ? -10.099 9.141 4.541 1.00 69.88 99 TYR A C 1
ATOM 809 O O . TYR A 1 99 ? -9.241 8.330 4.190 1.00 69.88 99 TYR A O 1
ATOM 817 N N . TRP A 1 100 ? -11.294 9.206 3.948 1.00 71.81 100 TRP A N 1
ATOM 818 C CA . TRP A 1 100 ? -11.679 8.344 2.829 1.00 71.81 100 TRP A CA 1
ATOM 819 C C . TRP A 1 100 ? -10.857 8.633 1.579 1.00 71.81 100 TRP A C 1
ATOM 821 O O . TRP A 1 100 ? -10.459 7.709 0.875 1.00 71.81 100 TRP A O 1
ATOM 831 N N . PHE A 1 101 ? -10.530 9.900 1.334 1.00 81.81 101 PHE A N 1
ATOM 832 C CA . PHE A 1 101 ? -9.671 10.287 0.218 1.00 81.81 101 PHE A CA 1
ATOM 833 C C . PHE A 1 101 ? -8.200 9.928 0.444 1.00 81.81 101 PHE A C 1
ATOM 835 O O . PHE A 1 101 ? -7.518 9.549 -0.509 1.00 81.81 101 PHE A O 1
ATOM 842 N N . ILE A 1 102 ? -7.701 9.968 1.684 1.00 78.38 102 ILE A N 1
ATOM 843 C CA . ILE A 1 102 ? -6.371 9.442 2.039 1.00 78.38 102 ILE A CA 1
ATOM 844 C C . ILE A 1 102 ? -6.326 7.922 1.823 1.00 78.38 102 ILE A C 1
ATOM 846 O O . ILE A 1 102 ? -5.371 7.406 1.240 1.00 78.38 102 ILE A O 1
ATOM 850 N N . LEU A 1 103 ? -7.378 7.203 2.217 1.00 72.75 103 LEU A N 1
ATOM 851 C CA . LEU A 1 103 ? -7.506 5.770 1.961 1.00 72.75 103 LEU A CA 1
ATOM 852 C C . LEU A 1 103 ? -7.562 5.470 0.455 1.00 72.75 103 LEU A C 1
ATOM 854 O O . LEU A 1 103 ? -6.806 4.636 -0.033 1.00 72.75 103 LEU A O 1
ATOM 858 N N . LEU A 1 104 ? -8.386 6.193 -0.307 1.00 75.44 104 LEU A N 1
ATOM 859 C CA . LEU A 1 104 ? -8.482 6.062 -1.765 1.00 75.44 104 LEU A CA 1
ATOM 860 C C . LEU A 1 104 ? -7.134 6.324 -2.449 1.00 75.44 104 LEU A C 1
ATOM 862 O O . LEU A 1 104 ? -6.726 5.590 -3.343 1.00 75.44 104 LEU A O 1
ATOM 866 N N . THR A 1 105 ? -6.399 7.325 -1.979 1.00 80.44 105 THR A N 1
ATOM 867 C CA . THR A 1 105 ? -5.038 7.651 -2.426 1.00 80.44 105 THR A CA 1
ATOM 868 C C . THR A 1 105 ? -4.083 6.484 -2.200 1.00 80.44 105 THR A C 1
ATOM 870 O O . THR A 1 105 ? -3.287 6.148 -3.084 1.00 80.44 105 THR A O 1
ATOM 873 N N . PHE A 1 106 ? -4.160 5.849 -1.029 1.00 73.50 106 PHE A N 1
ATOM 874 C CA . PHE A 1 106 ? -3.384 4.653 -0.725 1.00 73.50 106 PHE A CA 1
ATOM 875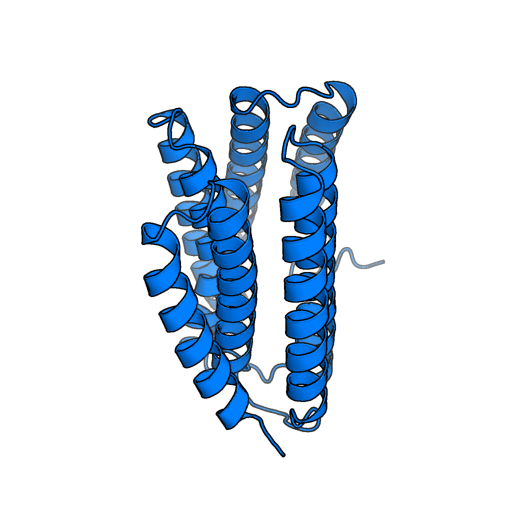 C C . PHE A 1 106 ? -3.765 3.517 -1.677 1.00 73.50 106 PHE A C 1
ATOM 877 O O . PHE A 1 106 ? -2.891 2.969 -2.338 1.00 73.50 106 PHE A O 1
ATOM 884 N N . ILE A 1 107 ? -5.060 3.250 -1.854 1.00 67.94 107 ILE A N 1
ATOM 885 C CA . ILE A 1 107 ? -5.590 2.250 -2.791 1.00 67.94 107 ILE A CA 1
ATOM 886 C C . ILE A 1 107 ? -5.078 2.494 -4.219 1.00 67.94 107 ILE A C 1
ATOM 888 O O . ILE A 1 107 ? -4.561 1.566 -4.833 1.00 67.94 107 ILE A O 1
ATOM 892 N N . ILE A 1 108 ? -5.145 3.723 -4.740 1.00 72.38 108 ILE A N 1
ATOM 893 C CA . ILE A 1 108 ? -4.644 4.073 -6.081 1.00 72.38 108 ILE A CA 1
ATOM 894 C C . ILE A 1 108 ? -3.142 3.796 -6.184 1.00 72.38 108 ILE A C 1
ATOM 896 O O . ILE A 1 108 ? -2.695 3.139 -7.121 1.00 72.38 108 ILE A O 1
ATOM 900 N N . SER A 1 109 ? -2.365 4.244 -5.195 1.00 67.81 109 SER A N 1
ATOM 901 C CA . SER A 1 109 ? -0.901 4.086 -5.172 1.00 67.81 109 SER A CA 1
ATOM 902 C C . SER A 1 109 ? -0.450 2.633 -5.181 1.00 67.81 109 SER A C 1
ATOM 904 O O . SER A 1 109 ? 0.660 2.327 -5.602 1.00 67.81 109 SER A O 1
ATOM 906 N N . GLN A 1 110 ? -1.297 1.763 -4.655 1.00 62.25 110 GLN A N 1
ATOM 907 C CA . GLN A 1 110 ? -0.982 0.389 -4.340 1.00 62.25 110 GLN A CA 1
ATOM 908 C C . GLN A 1 110 ? -1.570 -0.568 -5.394 1.00 62.25 110 GLN A C 1
ATOM 910 O O . GLN A 1 110 ? -0.843 -1.349 -6.003 1.00 62.25 110 GLN A O 1
ATOM 915 N N . LEU A 1 111 ? -2.861 -0.450 -5.722 1.00 62.69 111 LEU A N 1
ATOM 916 C CA . LEU A 1 111 ? -3.531 -1.323 -6.690 1.00 62.69 111 LEU A CA 1
ATOM 917 C C . LEU A 1 111 ? -3.171 -1.013 -8.142 1.00 62.69 111 LEU A C 1
ATOM 919 O O . LEU A 1 111 ? -3.000 -1.939 -8.933 1.00 62.69 111 LEU A O 1
ATOM 923 N N . PHE A 1 112 ? -3.047 0.254 -8.537 1.00 65.75 112 PHE A N 1
ATOM 924 C CA . PHE A 1 112 ? -2.865 0.584 -9.954 1.00 65.75 112 PHE A CA 1
ATOM 925 C C . PHE A 1 112 ? -1.528 0.094 -10.537 1.00 65.75 112 PHE A C 1
ATOM 927 O O . PHE A 1 112 ? -1.553 -0.409 -11.664 1.00 65.75 112 PHE A O 1
ATOM 934 N N . PRO A 1 113 ? -0.391 0.103 -9.805 1.00 60.97 113 PRO A N 1
ATOM 935 C CA . PRO A 1 113 ? 0.828 -0.563 -10.268 1.00 60.97 113 PRO A CA 1
ATOM 936 C C . PRO A 1 113 ? 0.617 -2.035 -10.655 1.00 60.97 113 PRO A C 1
ATOM 938 O O . PRO A 1 113 ? 1.221 -2.506 -11.618 1.00 60.97 113 PRO A O 1
ATOM 941 N N . SER A 1 114 ? -0.273 -2.752 -9.957 1.00 57.19 114 SER A N 1
ATOM 942 C CA . SER A 1 114 ? -0.590 -4.157 -10.257 1.00 57.19 114 SER A CA 1
ATOM 943 C C . SER A 1 114 ? -1.446 -4.330 -11.520 1.00 57.19 114 SER A C 1
ATOM 945 O O . SER A 1 114 ? -1.258 -5.291 -12.266 1.00 57.19 114 SER A O 1
ATOM 947 N N . PHE A 1 115 ? -2.333 -3.378 -11.829 1.00 55.94 115 PHE A N 1
ATOM 948 C CA . PHE A 1 115 ? -3.096 -3.372 -13.084 1.00 55.94 115 PHE A CA 1
ATOM 949 C C . PHE A 1 115 ? -2.216 -3.027 -14.288 1.00 55.94 115 PHE A C 1
ATOM 951 O O . PHE A 1 115 ? -2.325 -3.649 -15.341 1.00 55.94 115 PHE A O 1
ATOM 958 N N . ILE A 1 116 ? -1.293 -2.087 -14.109 1.00 54.09 116 ILE A N 1
ATOM 959 C CA . ILE A 1 116 ? -0.333 -1.649 -15.127 1.00 54.09 116 ILE A CA 1
ATOM 960 C C . ILE A 1 116 ? 0.720 -2.719 -15.425 1.00 54.09 116 ILE A C 1
ATOM 962 O O . ILE A 1 116 ? 1.083 -2.953 -16.573 1.00 54.09 116 ILE A O 1
ATOM 966 N N . SER A 1 117 ? 1.198 -3.426 -14.404 1.00 52.22 117 SER A N 1
ATOM 967 C CA . SER A 1 117 ? 2.090 -4.576 -14.593 1.00 52.22 117 SER A CA 1
ATOM 968 C C . SER A 1 117 ? 1.442 -5.664 -15.470 1.00 52.22 117 SER A C 1
ATOM 970 O O . SER A 1 117 ? 2.133 -6.439 -16.121 1.00 52.22 117 SER A O 1
ATOM 972 N N . ARG A 1 118 ? 0.103 -5.720 -15.542 1.00 50.59 118 ARG A N 1
ATOM 973 C CA . ARG A 1 118 ? -0.622 -6.673 -16.394 1.00 50.59 118 ARG A CA 1
ATOM 974 C C . ARG A 1 118 ? -0.572 -6.295 -17.878 1.00 50.59 118 ARG A C 1
ATOM 976 O O . ARG A 1 118 ? -0.621 -7.194 -18.709 1.00 50.59 118 ARG A O 1
ATOM 983 N N . SER A 1 119 ? -0.469 -5.004 -18.207 1.00 49.34 119 SER A N 1
ATOM 984 C CA . SER A 1 119 ? -0.336 -4.520 -19.590 1.00 49.34 119 SER A CA 1
ATOM 985 C C . SER A 1 119 ? 1.117 -4.494 -20.069 1.00 49.34 119 SER A C 1
ATOM 987 O O . SER A 1 119 ? 1.381 -4.632 -21.263 1.00 49.34 119 SER A O 1
ATOM 989 N N . VAL A 1 120 ? 2.077 -4.394 -19.146 1.00 50.66 120 VAL A N 1
ATOM 990 C CA . VAL A 1 120 ? 3.507 -4.523 -19.436 1.00 50.66 120 VAL A CA 1
ATOM 991 C C . VAL A 1 120 ? 3.920 -5.982 -19.226 1.00 50.66 120 VAL A C 1
ATOM 993 O O . VAL A 1 120 ? 4.513 -6.331 -18.212 1.00 50.66 120 VAL A O 1
ATOM 996 N N . HIS A 1 121 ? 3.633 -6.839 -20.210 1.00 50.97 121 HIS A N 1
ATOM 997 C CA . HIS A 1 121 ? 4.009 -8.267 -20.281 1.00 50.97 121 HIS A CA 1
ATOM 998 C C . HIS A 1 121 ? 5.529 -8.569 -20.180 1.00 50.97 121 HIS A C 1
ATOM 1000 O O . HIS A 1 121 ? 5.974 -9.644 -20.569 1.00 50.97 121 HIS A O 1
ATOM 1006 N N . VAL A 1 122 ? 6.362 -7.629 -19.728 1.00 49.12 122 VAL A N 1
ATOM 1007 C CA . VAL A 1 122 ? 7.747 -7.525 -20.199 1.00 49.12 122 VAL A CA 1
ATOM 1008 C C . VAL A 1 122 ? 8.811 -7.880 -19.159 1.00 49.12 122 VAL A C 1
ATOM 1010 O O . VAL A 1 122 ? 9.958 -8.031 -19.564 1.00 49.12 122 VAL A O 1
ATOM 1013 N N . ARG A 1 123 ? 8.526 -8.086 -17.863 1.00 51.09 123 ARG A N 1
ATOM 1014 C CA . ARG A 1 123 ? 9.583 -8.565 -16.941 1.00 51.09 123 ARG A CA 1
ATOM 1015 C C . ARG A 1 123 ? 9.108 -9.507 -15.845 1.00 51.09 123 ARG A C 1
ATOM 1017 O O . ARG A 1 123 ? 8.178 -9.203 -15.103 1.00 51.09 123 ARG A O 1
ATOM 1024 N N . ASP A 1 124 ? 9.851 -10.600 -15.717 1.00 52.91 124 ASP A N 1
ATOM 1025 C CA . ASP A 1 124 ? 9.795 -11.548 -14.612 1.00 52.91 124 ASP A CA 1
ATOM 1026 C C . ASP A 1 124 ? 10.025 -10.809 -13.285 1.00 52.91 124 ASP A C 1
ATOM 1028 O O . ASP A 1 124 ? 11.043 -10.135 -13.104 1.00 52.91 124 ASP A O 1
ATOM 1032 N N . ILE A 1 125 ? 9.086 -10.916 -12.342 1.00 59.62 125 ILE A N 1
ATOM 1033 C CA . ILE A 1 125 ? 9.281 -10.392 -10.987 1.00 59.62 125 ILE A CA 1
ATOM 1034 C C . ILE A 1 125 ? 9.931 -11.485 -10.141 1.00 59.62 125 ILE A C 1
ATOM 1036 O O . ILE A 1 125 ? 9.524 -12.647 -10.185 1.00 59.62 125 ILE A O 1
ATOM 1040 N N . ASN A 1 126 ? 10.919 -11.111 -9.324 1.00 63.97 126 ASN A N 1
ATOM 1041 C CA . ASN A 1 126 ? 11.416 -11.991 -8.274 1.00 63.97 126 ASN A CA 1
ATOM 1042 C C . ASN A 1 126 ? 10.325 -12.158 -7.201 1.00 63.97 126 ASN A C 1
ATOM 1044 O O . ASN A 1 126 ? 10.171 -11.324 -6.302 1.00 63.97 126 ASN A O 1
ATOM 1048 N N . PHE A 1 127 ? 9.545 -13.231 -7.327 1.00 67.12 127 PHE A N 1
ATOM 1049 C CA . PHE A 1 127 ? 8.386 -13.493 -6.481 1.00 67.12 127 PHE A CA 1
ATOM 1050 C C . PHE A 1 127 ? 8.779 -13.675 -5.009 1.00 67.12 127 PHE A C 1
ATOM 1052 O O . PHE A 1 127 ? 8.077 -13.196 -4.121 1.00 67.12 127 PHE A O 1
ATOM 1059 N N . TYR A 1 128 ? 9.953 -14.248 -4.723 1.00 68.94 128 TYR A N 1
ATOM 1060 C CA . TYR A 1 128 ? 10.470 -14.353 -3.355 1.00 68.94 128 TYR A CA 1
ATOM 1061 C C . TYR A 1 128 ? 10.609 -12.974 -2.689 1.00 68.94 128 TYR A C 1
ATOM 1063 O O . TYR A 1 128 ? 10.117 -12.761 -1.580 1.00 68.94 128 TYR A O 1
ATOM 1071 N N . HIS A 1 129 ? 11.208 -12.009 -3.390 1.00 66.81 129 HIS A N 1
ATOM 1072 C CA . HIS A 1 129 ? 11.361 -10.647 -2.874 1.00 66.81 129 HIS A CA 1
ATOM 1073 C C . HIS A 1 129 ? 10.004 -9.941 -2.712 1.00 66.81 129 HIS A C 1
ATOM 1075 O O . HIS A 1 129 ? 9.743 -9.307 -1.689 1.00 66.81 129 HIS A O 1
ATOM 1081 N N . LEU A 1 130 ? 9.110 -10.096 -3.695 1.00 71.31 130 LEU A N 1
ATOM 1082 C CA . LEU A 1 130 ? 7.763 -9.523 -3.665 1.00 71.31 130 LEU A CA 1
ATOM 1083 C C . LEU A 1 130 ? 6.944 -10.035 -2.469 1.00 71.31 130 LEU A C 1
ATOM 1085 O O . LEU A 1 130 ? 6.368 -9.239 -1.725 1.00 71.31 130 LEU A O 1
ATOM 1089 N N . THR A 1 131 ? 6.915 -11.356 -2.264 1.00 72.38 131 THR A N 1
ATOM 1090 C CA . THR A 1 131 ? 6.177 -11.979 -1.157 1.00 72.38 131 THR A CA 1
ATOM 1091 C C . THR A 1 131 ? 6.703 -11.524 0.206 1.00 72.38 131 THR A C 1
ATOM 1093 O O . THR A 1 131 ? 5.901 -11.226 1.091 1.00 72.38 131 THR A O 1
ATOM 1096 N N . GLY A 1 132 ? 8.026 -11.398 0.361 1.00 72.38 132 GLY A N 1
ATOM 1097 C CA . GLY A 1 132 ? 8.658 -10.908 1.587 1.00 72.38 132 GLY A CA 1
ATOM 1098 C C . GLY A 1 132 ? 8.316 -9.449 1.901 1.00 72.38 132 GLY A C 1
ATOM 1099 O O . GLY A 1 132 ? 7.877 -9.145 3.009 1.00 72.38 132 GLY A O 1
ATOM 1100 N N . HIS A 1 133 ? 8.454 -8.552 0.922 1.00 70.50 133 HIS A N 1
ATOM 1101 C CA . HIS A 1 133 ? 8.196 -7.123 1.121 1.00 70.50 133 HIS A CA 1
ATOM 1102 C C . HIS A 1 133 ? 6.724 -6.844 1.465 1.00 70.50 133 HIS A C 1
ATOM 1104 O O . HIS A 1 133 ? 6.416 -6.095 2.392 1.00 70.50 133 HIS A O 1
ATOM 1110 N N . LEU A 1 134 ? 5.800 -7.500 0.762 1.00 76.75 134 LEU A N 1
ATOM 1111 C CA . LEU A 1 134 ? 4.363 -7.355 1.001 1.00 76.75 134 LEU A CA 1
ATOM 1112 C C . LEU A 1 134 ? 3.922 -7.938 2.349 1.00 76.75 134 LEU A C 1
ATOM 1114 O O . LEU A 1 134 ? 3.038 -7.379 3.003 1.00 76.75 134 LEU A O 1
ATOM 1118 N N . PHE A 1 135 ? 4.564 -9.017 2.804 1.00 76.19 135 PHE A N 1
ATOM 1119 C CA . PHE A 1 135 ? 4.347 -9.547 4.147 1.00 76.19 135 PHE A CA 1
ATOM 1120 C C . PHE A 1 135 ? 4.755 -8.535 5.224 1.00 76.19 135 PHE A C 1
ATOM 1122 O O . PHE A 1 135 ? 4.002 -8.322 6.174 1.00 76.19 135 PHE A O 1
ATOM 1129 N N . ILE A 1 136 ? 5.914 -7.883 5.073 1.00 71.12 136 ILE A N 1
ATOM 1130 C CA . ILE A 1 136 ? 6.377 -6.855 6.018 1.00 71.12 136 ILE A CA 1
ATOM 1131 C C . ILE A 1 136 ? 5.367 -5.706 6.077 1.00 71.12 136 ILE A C 1
ATOM 1133 O O . ILE A 1 136 ? 4.870 -5.409 7.160 1.00 71.12 136 ILE A O 1
ATOM 1137 N N . ILE A 1 137 ? 4.985 -5.144 4.923 1.00 71.88 137 ILE A N 1
ATOM 1138 C CA . ILE A 1 137 ? 4.017 -4.035 4.843 1.00 71.88 137 ILE A CA 1
ATOM 1139 C C . ILE A 1 137 ? 2.710 -4.376 5.567 1.00 71.88 137 ILE A C 1
ATOM 1141 O O . ILE A 1 137 ? 2.228 -3.585 6.375 1.00 71.88 137 ILE A O 1
ATOM 1145 N N . THR A 1 138 ? 2.146 -5.556 5.300 1.00 77.12 138 THR A N 1
ATOM 1146 C CA . THR A 1 138 ? 0.859 -5.971 5.881 1.00 77.12 138 THR A CA 1
ATOM 1147 C C . THR A 1 138 ? 0.928 -6.022 7.410 1.00 77.12 138 THR A C 1
ATOM 1149 O O . THR A 1 138 ? 0.037 -5.511 8.087 1.00 77.12 138 THR A O 1
ATOM 1152 N N . ASN A 1 139 ? 2.013 -6.573 7.966 1.00 73.94 139 ASN A N 1
ATOM 1153 C CA . ASN A 1 139 ? 2.212 -6.625 9.416 1.00 73.94 139 ASN A CA 1
ATOM 1154 C C . ASN A 1 139 ? 2.436 -5.233 10.020 1.00 73.94 139 ASN A C 1
ATOM 1156 O O . ASN A 1 139 ? 1.879 -4.933 11.073 1.00 73.94 139 ASN A O 1
ATOM 1160 N N . THR A 1 140 ? 3.217 -4.368 9.364 1.00 72.56 140 THR A N 1
ATOM 1161 C CA . THR A 1 140 ? 3.449 -2.999 9.846 1.00 72.56 140 THR A CA 1
ATOM 1162 C C . THR A 1 140 ? 2.145 -2.205 9.906 1.00 72.56 140 THR A C 1
ATOM 1164 O O . THR A 1 140 ? 1.897 -1.522 10.898 1.00 72.56 140 THR A O 1
ATOM 1167 N N . ILE A 1 141 ? 1.279 -2.340 8.895 1.00 73.56 141 ILE A N 1
ATOM 1168 C CA . ILE A 1 141 ? -0.037 -1.691 8.884 1.00 73.56 141 ILE A CA 1
ATOM 1169 C C . ILE A 1 141 ? -0.910 -2.227 10.021 1.00 73.56 141 ILE A C 1
ATOM 1171 O O . ILE A 1 141 ? -1.464 -1.431 10.776 1.00 73.56 141 ILE A O 1
ATOM 1175 N N . ALA A 1 142 ? -0.982 -3.548 10.202 1.00 75.38 142 ALA A N 1
ATOM 1176 C CA . ALA A 1 142 ? -1.755 -4.144 11.289 1.00 75.38 142 ALA A CA 1
ATOM 1177 C C . ALA A 1 142 ? -1.317 -3.626 12.673 1.00 75.38 142 ALA A C 1
ATOM 1179 O O . ALA A 1 142 ? -2.158 -3.235 13.479 1.00 75.38 142 ALA A O 1
ATOM 1180 N N . ILE A 1 143 ? -0.005 -3.554 12.922 1.00 72.44 143 ILE A N 1
ATOM 1181 C CA . ILE A 1 143 ? 0.550 -3.015 14.173 1.00 72.44 143 ILE A CA 1
ATOM 1182 C C . ILE A 1 143 ? 0.218 -1.527 14.321 1.00 72.44 143 ILE A C 1
ATOM 1184 O O . ILE A 1 143 ? -0.163 -1.093 15.404 1.00 72.44 143 ILE A O 1
ATOM 1188 N N . SER A 1 144 ? 0.334 -0.741 13.246 1.00 68.94 144 SER A N 1
ATOM 1189 C CA . SER A 1 144 ? 0.028 0.694 13.285 1.00 68.94 144 SER A CA 1
ATOM 1190 C C . SER A 1 144 ? -1.443 0.985 13.599 1.00 68.94 144 SER A C 1
ATOM 1192 O O . SER A 1 144 ? -1.715 1.887 14.387 1.00 68.94 144 SER A O 1
ATOM 1194 N N . LEU A 1 145 ? -2.374 0.196 13.046 1.00 76.31 145 LEU A N 1
ATOM 1195 C CA . LEU A 1 145 ? -3.805 0.298 13.344 1.00 76.31 145 LEU A CA 1
ATOM 1196 C C . LEU A 1 145 ? -4.067 -0.018 14.818 1.00 76.31 145 LEU A C 1
ATOM 1198 O O . LEU A 1 145 ? -4.638 0.801 15.526 1.00 76.31 145 LEU A O 1
ATOM 1202 N N . TRP A 1 146 ? -3.534 -1.137 15.310 1.00 77.19 146 TRP A N 1
ATOM 1203 C CA . TRP A 1 146 ? -3.672 -1.516 16.715 1.00 77.19 146 TRP A CA 1
ATOM 1204 C C . TRP A 1 146 ? -3.100 -0.460 17.679 1.00 77.19 146 TRP A C 1
ATOM 1206 O O . TRP A 1 146 ? -3.737 -0.105 18.667 1.00 77.19 146 TRP A O 1
ATOM 1216 N N . LEU A 1 147 ? -1.923 0.105 17.376 1.00 71.12 147 LEU A N 1
ATOM 1217 C CA . LEU A 1 147 ? -1.336 1.200 18.161 1.00 71.12 147 LEU A CA 1
ATOM 1218 C C . LEU A 1 147 ? -2.177 2.484 18.115 1.00 71.12 147 LEU A C 1
ATOM 1220 O O . LEU A 1 147 ? -2.173 3.248 19.081 1.00 71.12 147 LEU A O 1
ATOM 1224 N N . SER A 1 148 ? -2.859 2.746 16.999 1.00 70.56 148 SER A N 1
ATOM 1225 C CA . SER A 1 148 ? -3.775 3.879 16.865 1.00 70.56 148 SER A CA 1
ATOM 1226 C C . SER A 1 148 ? -4.987 3.713 17.778 1.00 70.56 148 SER A C 1
ATOM 1228 O O . SER A 1 148 ? -5.356 4.662 18.467 1.00 70.56 148 SER A O 1
ATOM 1230 N N . ASP A 1 149 ? -5.556 2.509 17.850 1.00 75.81 149 ASP A N 1
ATOM 1231 C CA . ASP A 1 149 ? -6.737 2.223 18.674 1.00 75.81 149 ASP A CA 1
ATOM 1232 C C . ASP A 1 149 ? -6.478 2.451 20.166 1.00 75.81 149 ASP A C 1
ATOM 1234 O O . ASP A 1 149 ? -7.361 2.921 20.878 1.00 75.81 149 ASP A O 1
ATOM 1238 N N . LEU A 1 150 ? -5.246 2.211 20.634 1.00 73.00 150 LEU A N 1
ATOM 1239 C CA . LEU A 1 150 ? -4.835 2.497 22.016 1.00 73.00 150 LEU A CA 1
ATOM 1240 C C . LEU A 1 150 ? -4.894 3.988 22.379 1.00 73.00 150 LEU A C 1
ATOM 1242 O O . LEU A 1 150 ? -4.936 4.326 23.561 1.00 73.00 150 LEU A O 1
ATOM 1246 N N . LYS A 1 151 ? -4.847 4.887 21.389 1.00 68.81 151 LYS A N 1
ATOM 1247 C CA . LYS A 1 151 ? -4.908 6.340 21.607 1.00 68.81 151 LYS A CA 1
ATOM 1248 C C . LYS A 1 151 ? -6.330 6.892 21.569 1.00 68.81 151 LYS A C 1
ATOM 1250 O O . LYS A 1 151 ? -6.535 8.033 21.978 1.00 68.81 151 LYS A O 1
ATOM 1255 N N . ILE A 1 152 ? -7.289 6.132 21.044 1.00 73.19 152 ILE A N 1
ATOM 1256 C CA . ILE A 1 152 ? -8.681 6.565 20.929 1.00 73.19 152 ILE A CA 1
ATOM 1257 C C . ILE A 1 152 ? -9.398 6.222 22.241 1.00 73.19 152 ILE A C 1
ATOM 1259 O O . ILE A 1 152 ? -9.100 5.215 22.879 1.00 73.19 152 ILE A O 1
ATOM 1263 N N . ASN A 1 153 ? -10.344 7.066 22.663 1.00 73.44 153 ASN A N 1
ATOM 1264 C CA . ASN A 1 153 ? -11.103 6.891 23.905 1.00 73.44 153 ASN A CA 1
ATOM 1265 C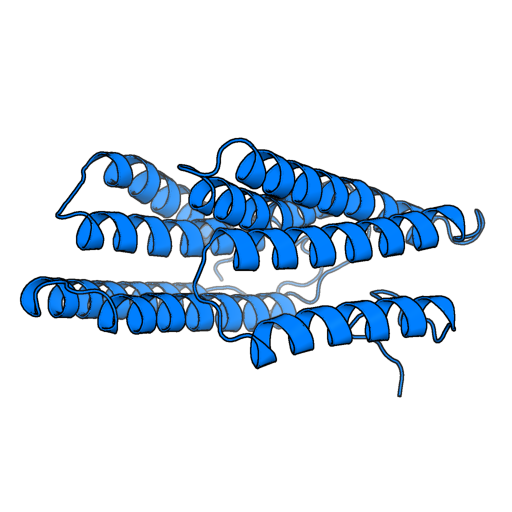 C . ASN A 1 153 ? -12.183 5.796 23.767 1.00 73.44 153 ASN A C 1
ATOM 1267 O O . ASN A 1 153 ? -13.378 6.058 23.879 1.00 73.44 153 ASN A O 1
ATOM 1271 N N . ILE A 1 154 ? -11.752 4.577 23.447 1.00 77.12 154 ILE A N 1
ATOM 1272 C CA . ILE A 1 154 ? -12.585 3.391 23.240 1.00 77.12 154 ILE A CA 1
ATOM 1273 C C . ILE A 1 154 ? -12.547 2.545 24.514 1.00 77.12 154 ILE A C 1
ATOM 1275 O O . ILE A 1 154 ? -11.543 2.498 25.227 1.00 77.12 154 ILE A O 1
ATOM 1279 N N . THR A 1 155 ? -13.639 1.841 24.817 1.00 83.00 155 THR A N 1
ATOM 1280 C CA . THR A 1 155 ? -13.672 0.958 25.989 1.00 83.00 155 THR A CA 1
ATOM 1281 C C . THR A 1 155 ? -12.618 -0.153 25.894 1.00 83.00 155 THR A C 1
ATOM 1283 O O . THR A 1 155 ? -12.395 -0.758 24.843 1.00 83.00 155 THR A O 1
ATOM 1286 N N . THR A 1 156 ? -12.009 -0.491 27.033 1.00 82.00 156 THR A N 1
ATOM 1287 C CA . THR A 1 156 ? -10.988 -1.550 27.133 1.00 82.00 156 THR A CA 1
ATOM 1288 C C . THR A 1 156 ? -11.483 -2.907 26.628 1.00 82.00 156 THR A C 1
ATOM 1290 O O . THR A 1 156 ? -10.704 -3.674 26.067 1.00 82.00 156 THR A O 1
ATOM 1293 N N . LYS A 1 157 ? -12.787 -3.191 26.760 1.00 84.12 157 LYS A N 1
ATOM 1294 C CA . LYS A 1 157 ? -13.428 -4.401 26.222 1.00 84.12 157 LYS A CA 1
ATOM 1295 C C . LYS A 1 157 ? -13.348 -4.470 24.694 1.00 84.12 157 LYS A C 1
ATOM 1297 O O . LYS A 1 157 ? -13.026 -5.528 24.161 1.00 84.12 157 LYS A O 1
ATOM 1302 N N . ILE A 1 158 ? -13.607 -3.359 23.999 1.00 81.31 158 ILE A N 1
ATOM 1303 C CA . ILE A 1 158 ? -13.537 -3.291 22.531 1.00 81.31 158 ILE A CA 1
ATOM 1304 C C . ILE A 1 158 ? -12.080 -3.398 22.064 1.00 81.31 158 ILE A C 1
ATOM 1306 O O . ILE A 1 158 ? -11.798 -4.169 21.153 1.00 81.31 158 ILE A O 1
ATOM 1310 N N . ILE A 1 159 ? -11.135 -2.727 22.732 1.00 82.81 159 ILE A N 1
ATOM 1311 C CA . ILE A 1 159 ? -9.697 -2.836 22.415 1.00 82.81 159 ILE A CA 1
ATOM 1312 C C . ILE A 1 159 ? -9.210 -4.289 22.546 1.00 82.81 159 ILE A C 1
ATOM 1314 O O . ILE A 1 159 ? -8.484 -4.797 21.686 1.00 82.81 159 ILE A O 1
ATOM 1318 N N . LEU A 1 160 ? -9.625 -4.984 23.608 1.00 83.81 160 LEU A N 1
ATOM 1319 C CA . LEU A 1 160 ? -9.265 -6.384 23.833 1.00 83.81 160 LEU A CA 1
ATOM 1320 C C . LEU A 1 160 ? -9.859 -7.287 22.741 1.00 83.81 160 LEU A C 1
ATOM 1322 O O . LEU A 1 160 ? -9.163 -8.158 22.219 1.00 83.81 160 LEU A O 1
ATOM 1326 N N . LEU A 1 161 ? -11.104 -7.032 22.332 1.00 84.00 161 LEU A N 1
ATOM 1327 C CA . LEU A 1 161 ? -11.750 -7.748 21.234 1.00 84.00 161 LEU A CA 1
ATOM 1328 C C . LEU A 1 161 ? -11.024 -7.536 19.895 1.00 84.00 161 LEU A C 1
ATOM 1330 O O . LEU A 1 161 ? -10.700 -8.517 19.226 1.00 84.00 161 LEU A O 1
ATOM 1334 N N . ILE A 1 162 ? -10.696 -6.285 19.545 1.00 83.94 162 ILE A N 1
ATOM 1335 C CA . ILE A 1 162 ? -9.899 -5.948 18.352 1.00 83.94 162 ILE A CA 1
ATOM 1336 C C . ILE A 1 162 ? -8.570 -6.707 18.384 1.00 83.94 162 ILE A C 1
ATOM 1338 O O . ILE A 1 162 ? -8.185 -7.324 17.393 1.00 83.94 162 ILE A O 1
ATOM 1342 N N . SER A 1 163 ? -7.898 -6.730 19.539 1.00 83.31 163 SER A N 1
ATOM 1343 C CA . SER A 1 163 ? -6.611 -7.413 19.714 1.00 83.31 163 SER A CA 1
ATOM 1344 C C . SER A 1 163 ? -6.711 -8.916 19.431 1.00 83.31 163 SER A C 1
ATOM 1346 O O . SER A 1 163 ? -5.890 -9.458 18.690 1.00 83.31 163 SER A O 1
ATOM 1348 N N . ILE A 1 164 ? -7.736 -9.593 19.965 1.00 85.88 164 ILE A N 1
ATOM 1349 C CA . ILE A 1 164 ? -7.976 -11.024 19.710 1.00 85.88 164 ILE A CA 1
ATOM 1350 C C . ILE A 1 164 ? -8.213 -11.270 18.217 1.00 85.88 164 ILE A C 1
ATOM 1352 O O . ILE A 1 164 ? -7.602 -12.171 17.634 1.00 85.88 164 ILE A O 1
ATOM 1356 N N . VAL A 1 165 ? -9.067 -10.458 17.588 1.00 85.25 165 VAL A N 1
ATOM 1357 C CA . VAL A 1 165 ? -9.402 -10.592 16.165 1.00 85.25 165 VAL A CA 1
ATOM 1358 C C . VAL A 1 165 ? -8.164 -10.386 15.288 1.00 85.25 165 VAL A C 1
ATOM 1360 O O . VAL A 1 165 ? -7.902 -11.193 14.395 1.00 85.25 165 VAL A O 1
ATOM 1363 N N . TYR A 1 166 ? -7.348 -9.373 15.585 1.00 83.62 166 TYR A N 1
ATOM 1364 C CA . TYR A 1 166 ? -6.100 -9.097 14.872 1.00 83.62 166 TYR A CA 1
ATOM 1365 C C . TYR A 1 166 ? -5.098 -10.246 14.987 1.00 83.62 166 TYR A C 1
ATOM 1367 O O . TYR A 1 166 ? -4.528 -10.662 13.979 1.00 83.62 166 TYR A O 1
ATOM 1375 N N . ILE A 1 167 ? -4.899 -10.800 16.188 1.00 85.56 167 ILE A N 1
ATOM 1376 C CA . ILE A 1 167 ? -4.003 -11.949 16.396 1.00 85.56 167 ILE A CA 1
ATOM 1377 C C . ILE A 1 167 ? -4.464 -13.146 15.558 1.00 85.56 167 ILE A C 1
ATOM 1379 O O . ILE A 1 167 ? -3.646 -13.813 14.911 1.00 85.56 167 ILE A O 1
ATOM 1383 N N . LEU A 1 168 ? -5.771 -13.414 15.540 1.00 85.94 168 LEU A N 1
ATOM 1384 C CA . LEU A 1 168 ? -6.348 -14.536 14.808 1.00 85.94 168 LEU A CA 1
ATOM 1385 C C . LEU A 1 168 ? -6.164 -14.357 13.292 1.00 85.94 168 LEU A C 1
ATOM 1387 O O . LEU A 1 168 ? -5.652 -15.262 12.626 1.00 85.94 168 LEU A O 1
ATOM 1391 N N . LEU A 1 169 ? -6.462 -13.166 12.764 1.00 82.56 169 LEU A N 1
ATOM 1392 C CA . LEU A 1 169 ? -6.250 -12.811 11.357 1.00 82.56 169 LEU A CA 1
ATOM 1393 C C . LEU A 1 169 ? -4.785 -12.913 10.946 1.00 82.56 169 LEU A C 1
ATOM 1395 O O . LEU A 1 169 ? -4.465 -13.594 9.974 1.00 82.56 169 LEU A O 1
ATOM 1399 N N . LEU A 1 170 ? -3.873 -12.299 11.703 1.00 82.38 170 LEU A N 1
ATOM 1400 C CA . LEU A 1 170 ? -2.439 -12.357 11.412 1.00 82.38 170 LEU A CA 1
ATOM 1401 C C . LEU A 1 170 ? -1.922 -13.799 11.409 1.00 82.38 170 LEU A C 1
ATOM 1403 O O . LEU A 1 170 ? -1.075 -14.158 10.588 1.00 82.38 170 LEU A O 1
ATOM 1407 N N . THR A 1 171 ? -2.467 -14.659 12.272 1.00 84.75 171 THR A N 1
ATOM 1408 C CA . THR A 1 171 ? -2.129 -16.087 12.293 1.00 84.75 171 THR A CA 1
ATOM 1409 C C . THR A 1 171 ? -2.619 -16.805 11.034 1.00 84.75 171 THR A C 1
ATOM 1411 O O . THR A 1 171 ? -1.856 -17.575 10.441 1.00 84.75 171 THR A O 1
ATOM 1414 N N . ILE A 1 172 ? -3.855 -16.542 10.593 1.00 83.62 172 ILE A N 1
ATOM 1415 C CA . ILE A 1 172 ? -4.405 -17.076 9.337 1.00 83.62 172 ILE A CA 1
ATOM 1416 C C . ILE A 1 172 ? -3.554 -16.613 8.152 1.00 83.62 172 ILE A C 1
ATOM 1418 O O . ILE A 1 172 ? -3.075 -17.446 7.379 1.00 83.62 172 ILE A O 1
ATOM 1422 N N . TYR A 1 173 ? -3.278 -15.314 8.047 1.00 79.38 173 TYR A N 1
ATOM 1423 C CA . TYR A 1 173 ? -2.467 -14.763 6.967 1.00 79.38 173 TYR A CA 1
ATOM 1424 C C . TYR A 1 173 ? -1.061 -15.340 6.956 1.00 79.38 173 TYR A C 1
ATOM 1426 O O . TYR A 1 173 ? -0.579 -15.768 5.909 1.00 79.38 173 TYR A O 1
ATOM 1434 N N . ARG A 1 174 ? -0.415 -15.464 8.118 1.00 83.12 174 ARG A N 1
ATOM 1435 C CA . ARG A 1 174 ? 0.899 -16.108 8.220 1.00 83.12 174 ARG A CA 1
ATOM 1436 C C . ARG A 1 174 ? 0.876 -17.547 7.702 1.00 83.12 174 ARG A C 1
ATOM 1438 O O . ARG A 1 174 ? 1.853 -17.969 7.084 1.00 83.12 174 ARG A O 1
ATOM 1445 N N . ARG A 1 175 ? -0.204 -18.304 7.932 1.00 84.62 175 ARG A N 1
ATOM 1446 C CA . ARG A 1 175 ? -0.366 -19.651 7.355 1.00 84.62 175 ARG A CA 1
ATOM 1447 C C . ARG A 1 175 ? -0.501 -19.583 5.836 1.00 84.62 175 ARG A C 1
ATOM 1449 O O . ARG A 1 175 ? 0.242 -20.281 5.153 1.00 84.62 175 ARG A O 1
ATOM 1456 N N . ILE A 1 176 ? -1.356 -18.704 5.311 1.00 80.19 176 ILE A N 1
ATOM 1457 C CA . ILE A 1 176 ? -1.531 -18.506 3.863 1.00 80.19 176 ILE A CA 1
ATOM 1458 C C . ILE A 1 176 ? -0.183 -18.164 3.202 1.00 80.19 176 ILE A C 1
ATOM 1460 O O . ILE A 1 176 ? 0.242 -18.858 2.279 1.00 80.19 176 ILE A O 1
ATOM 1464 N N . PHE A 1 177 ? 0.561 -17.196 3.745 1.00 75.88 177 PHE A N 1
ATOM 1465 C CA . PHE A 1 177 ? 1.883 -16.787 3.248 1.00 75.88 177 PHE A CA 1
ATOM 1466 C C . PHE A 1 177 ? 2.956 -17.883 3.285 1.00 75.88 177 PHE A C 1
ATOM 1468 O O . PHE A 1 177 ? 3.926 -17.810 2.527 1.00 75.88 177 PHE A O 1
ATOM 1475 N N . LYS A 1 178 ? 2.816 -18.893 4.153 1.00 81.06 178 LYS A N 1
ATOM 1476 C CA . LYS A 1 178 ? 3.700 -20.070 4.167 1.00 81.06 178 LYS A CA 1
ATOM 1477 C C . LYS A 1 178 ? 3.339 -21.096 3.092 1.00 81.06 178 LYS A C 1
ATOM 1479 O O . LYS A 1 178 ? 4.226 -21.816 2.653 1.00 81.06 178 LYS A O 1
ATOM 1484 N N . THR A 1 179 ? 2.071 -21.168 2.685 1.00 82.69 179 THR A N 1
ATOM 1485 C CA . THR A 1 179 ? 1.599 -22.105 1.644 1.00 82.69 179 THR A CA 1
ATOM 1486 C C . THR A 1 179 ? 1.866 -21.633 0.216 1.00 82.69 179 THR A C 1
ATOM 1488 O O . THR A 1 179 ? 1.710 -22.404 -0.724 1.00 82.69 179 THR A O 1
ATOM 1491 N N . ILE A 1 180 ? 2.262 -20.372 0.048 1.00 83.56 180 ILE A N 1
ATOM 1492 C CA . ILE A 1 180 ? 2.553 -19.782 -1.257 1.00 83.56 180 ILE A CA 1
ATOM 1493 C C . ILE A 1 180 ? 3.883 -20.312 -1.799 1.00 83.56 180 ILE A C 1
ATOM 1495 O O . ILE A 1 180 ? 4.902 -20.288 -1.101 1.00 83.56 180 ILE A O 1
ATOM 1499 N N . ASP A 1 181 ? 3.883 -20.741 -3.060 1.00 79.94 181 ASP A N 1
ATOM 1500 C CA . ASP A 1 181 ? 5.085 -21.194 -3.743 1.00 79.94 181 ASP A CA 1
ATOM 1501 C C . ASP A 1 181 ? 6.008 -20.017 -4.082 1.00 79.94 181 ASP A C 1
ATOM 1503 O O . ASP A 1 181 ? 5.821 -19.280 -5.049 1.00 79.94 181 ASP A O 1
ATOM 1507 N N . ARG A 1 182 ? 7.050 -19.840 -3.268 1.00 72.94 182 ARG A N 1
ATOM 1508 C CA . ARG A 1 182 ? 8.047 -18.779 -3.465 1.00 72.94 182 ARG A CA 1
ATOM 1509 C C . ARG A 1 182 ? 9.057 -19.082 -4.572 1.00 72.94 182 ARG A C 1
ATOM 1511 O O . ARG A 1 182 ? 9.870 -18.214 -4.876 1.00 72.94 182 ARG A O 1
ATOM 1518 N N . THR A 1 183 ? 9.030 -20.289 -5.143 1.00 76.69 183 THR A N 1
ATOM 1519 C CA . THR A 1 183 ? 9.914 -20.684 -6.251 1.00 76.69 183 THR A CA 1
ATOM 1520 C C . THR A 1 183 ? 9.355 -20.301 -7.620 1.00 76.69 183 THR A C 1
ATOM 1522 O O . THR A 1 183 ? 10.070 -20.397 -8.618 1.00 76.69 183 THR A O 1
ATOM 1525 N N . LEU A 1 184 ? 8.115 -19.793 -7.666 1.00 70.88 184 LEU A N 1
ATOM 1526 C CA . LEU A 1 184 ? 7.510 -19.248 -8.875 1.00 70.88 184 LEU A CA 1
ATOM 1527 C C . LEU A 1 184 ? 8.379 -18.118 -9.433 1.00 70.88 184 LEU A C 1
ATOM 1529 O O . LEU A 1 184 ? 8.519 -17.046 -8.847 1.00 70.88 184 LEU A O 1
ATOM 1533 N N . THR A 1 185 ? 8.955 -18.363 -10.602 1.00 61.34 185 THR A N 1
ATOM 1534 C CA . THR A 1 185 ? 9.665 -17.364 -11.400 1.00 61.34 185 THR A CA 1
ATOM 1535 C C . THR A 1 185 ? 8.857 -17.110 -12.672 1.00 61.34 185 THR A C 1
ATOM 1537 O O . THR A 1 185 ? 8.082 -17.965 -13.100 1.00 61.34 185 THR A O 1
ATOM 1540 N N . LYS A 1 186 ? 8.984 -15.917 -13.265 1.00 59.47 186 LYS A N 1
ATOM 1541 C CA . LYS A 1 186 ? 8.274 -15.513 -14.499 1.00 59.47 186 LYS A CA 1
ATOM 1542 C C . LYS A 1 186 ? 6.759 -15.303 -14.407 1.00 59.47 186 LYS A C 1
ATOM 1544 O O . LYS A 1 186 ? 6.071 -15.248 -15.423 1.00 59.47 186 LYS A O 1
ATOM 1549 N 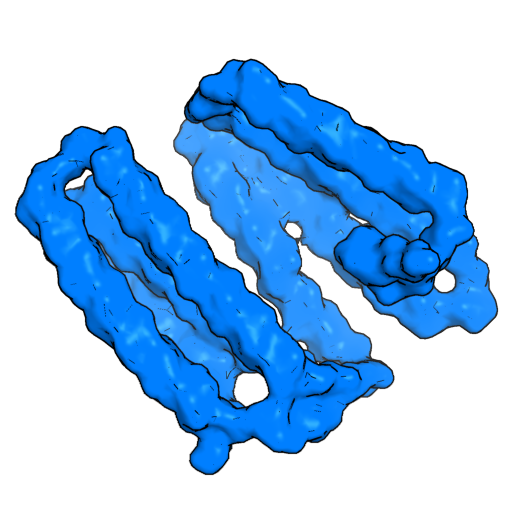N . GLN A 1 187 ? 6.216 -15.145 -13.202 1.00 63.31 187 GLN A N 1
ATOM 1550 C CA . GLN A 1 187 ? 4.837 -14.689 -13.031 1.00 63.31 187 GLN A CA 1
ATOM 1551 C C . GLN A 1 187 ? 4.770 -13.176 -12.830 1.00 63.31 187 GLN A C 1
ATOM 1553 O O . GLN A 1 187 ? 5.663 -12.567 -12.240 1.00 63.31 187 GLN A O 1
ATOM 1558 N N . SER A 1 188 ? 3.664 -12.572 -13.270 1.00 60.84 188 SER A N 1
ATOM 1559 C CA . SER A 1 188 ? 3.427 -11.132 -13.120 1.00 60.84 188 SER A CA 1
ATOM 1560 C C . SER A 1 188 ? 3.254 -10.695 -11.664 1.00 60.84 188 SER A C 1
ATOM 1562 O O . SER A 1 188 ? 3.315 -9.506 -11.383 1.00 60.84 188 SER A O 1
ATOM 1564 N N . GLY A 1 189 ? 2.985 -11.624 -10.734 1.00 70.12 189 GLY A N 1
ATOM 1565 C CA . GLY A 1 189 ? 2.752 -11.335 -9.313 1.00 70.12 189 GLY A CA 1
ATOM 1566 C C . GLY A 1 189 ? 1.521 -10.461 -9.027 1.00 70.12 189 GLY A C 1
ATOM 1567 O O . GLY A 1 189 ? 1.228 -10.183 -7.870 1.00 70.12 189 GLY A O 1
ATOM 1568 N N . ASN A 1 190 ? 0.771 -10.039 -10.048 1.00 68.75 190 ASN A N 1
ATOM 1569 C CA . ASN A 1 190 ? -0.274 -9.024 -9.906 1.00 68.75 190 ASN A CA 1
ATOM 1570 C C . ASN A 1 190 ? -1.471 -9.526 -9.115 1.00 68.75 190 ASN A C 1
ATOM 1572 O O . ASN A 1 190 ? -1.963 -8.818 -8.243 1.00 68.75 190 ASN A O 1
ATOM 1576 N N . THR A 1 191 ? -1.919 -10.757 -9.363 1.00 73.50 191 THR A N 1
ATOM 1577 C CA . THR A 1 191 ? -3.034 -11.320 -8.597 1.00 73.50 191 THR A CA 1
ATOM 1578 C C . THR A 1 191 ? -2.644 -11.528 -7.135 1.00 73.50 191 THR A C 1
ATOM 1580 O O . THR A 1 191 ? -3.461 -11.302 -6.248 1.00 73.50 191 THR A O 1
ATOM 1583 N N . TYR A 1 192 ? -1.380 -11.865 -6.866 1.00 76.94 192 TYR A N 1
ATOM 1584 C CA . TYR A 1 192 ? -0.845 -11.938 -5.509 1.00 76.94 192 TYR A CA 1
ATOM 1585 C C . TYR A 1 192 ? -0.867 -10.572 -4.818 1.00 76.94 192 TYR A C 1
ATOM 1587 O O . TYR A 1 192 ? -1.368 -10.447 -3.703 1.00 76.94 192 TYR A O 1
ATOM 1595 N N . ILE A 1 193 ? -0.368 -9.542 -5.506 1.00 74.50 193 ILE A N 1
ATOM 1596 C CA . ILE A 1 193 ? -0.374 -8.154 -5.036 1.00 74.50 193 ILE A CA 1
ATOM 1597 C C . ILE A 1 193 ? -1.808 -7.706 -4.704 1.00 74.50 193 ILE A C 1
ATOM 1599 O O . ILE A 1 193 ? -2.057 -7.199 -3.612 1.00 74.50 193 ILE A O 1
ATOM 1603 N N . ILE A 1 194 ? -2.764 -7.966 -5.602 1.00 74.00 194 ILE A N 1
ATOM 1604 C CA . ILE A 1 194 ? -4.191 -7.685 -5.386 1.00 74.00 194 ILE A CA 1
ATOM 1605 C C . ILE A 1 194 ? -4.695 -8.392 -4.121 1.00 74.00 194 ILE A C 1
ATOM 1607 O O . ILE A 1 194 ? -5.327 -7.754 -3.281 1.00 74.00 194 ILE A O 1
ATOM 1611 N N . GLY A 1 195 ? -4.371 -9.675 -3.936 1.00 81.38 195 GLY A N 1
ATOM 1612 C CA . GLY A 1 195 ? -4.763 -10.428 -2.742 1.00 81.38 195 GLY A CA 1
ATOM 1613 C C . GLY A 1 195 ? -4.258 -9.806 -1.435 1.00 81.38 195 GLY A C 1
ATOM 1614 O O . GLY A 1 195 ? -5.011 -9.708 -0.462 1.00 81.38 195 GLY A O 1
ATOM 1615 N N . VAL A 1 196 ? -3.016 -9.309 -1.424 1.00 81.12 196 VAL A N 1
ATOM 1616 C CA . VAL A 1 196 ? -2.449 -8.597 -0.267 1.00 81.12 196 VAL A CA 1
ATOM 1617 C C . VAL A 1 196 ? -3.170 -7.275 -0.004 1.00 81.12 196 VAL A C 1
ATOM 1619 O O . VAL A 1 196 ? -3.426 -6.936 1.147 1.00 81.12 196 VAL A O 1
ATOM 1622 N N . TYR A 1 197 ? -3.560 -6.525 -1.030 1.00 79.00 197 TYR A N 1
ATOM 1623 C CA . TYR A 1 197 ? -4.291 -5.279 -0.792 1.00 79.00 197 TYR A CA 1
ATOM 1624 C C . TYR A 1 197 ? -5.695 -5.499 -0.252 1.00 79.00 197 TYR A C 1
ATOM 1626 O O . TYR A 1 197 ? -6.109 -4.775 0.650 1.00 79.00 197 TYR A O 1
ATOM 1634 N N . PHE A 1 198 ? -6.403 -6.519 -0.735 1.00 82.62 198 PHE A N 1
ATOM 1635 C CA . PHE A 1 198 ? -7.690 -6.889 -0.152 1.00 82.62 198 PHE A CA 1
ATOM 1636 C C . PHE A 1 198 ? -7.543 -7.387 1.293 1.00 82.62 198 PHE A C 1
ATOM 1638 O O . PHE A 1 198 ? -8.390 -7.071 2.117 1.00 82.62 198 PHE A O 1
ATOM 1645 N N . THR A 1 199 ? -6.426 -8.035 1.639 1.00 85.06 199 THR A N 1
ATOM 1646 C CA . THR A 1 199 ? -6.077 -8.359 3.037 1.00 85.06 199 THR A CA 1
ATOM 1647 C C . THR A 1 199 ? -5.909 -7.101 3.901 1.00 85.06 199 THR A C 1
ATOM 1649 O O . THR A 1 199 ? -6.398 -7.034 5.025 1.00 85.06 199 THR A O 1
ATOM 1652 N N . ILE A 1 200 ? -5.220 -6.078 3.388 1.00 82.25 200 ILE A N 1
ATOM 1653 C CA . ILE A 1 200 ? -5.034 -4.811 4.110 1.00 82.25 200 ILE A CA 1
ATOM 1654 C C . ILE A 1 200 ? -6.374 -4.082 4.282 1.00 82.25 200 ILE A C 1
ATOM 1656 O O . ILE A 1 200 ? -6.663 -3.582 5.367 1.00 82.25 200 ILE A O 1
ATOM 1660 N N . LEU A 1 201 ? -7.203 -4.033 3.236 1.00 80.94 201 LEU A N 1
ATOM 1661 C CA . LEU A 1 201 ? -8.533 -3.420 3.303 1.00 80.94 201 LEU A CA 1
ATOM 1662 C C . LEU A 1 201 ? -9.450 -4.138 4.288 1.00 80.94 201 LEU A C 1
ATOM 1664 O O . LEU A 1 201 ? -10.159 -3.482 5.043 1.00 80.94 201 LEU A O 1
ATOM 1668 N N . GLU A 1 202 ? -9.399 -5.465 4.320 1.00 86.25 202 GLU A N 1
ATOM 1669 C CA . GLU A 1 202 ? -10.105 -6.269 5.311 1.00 86.25 202 GLU A CA 1
ATOM 1670 C C . GLU A 1 202 ? -9.720 -5.867 6.737 1.00 86.25 202 GLU A C 1
ATOM 1672 O O . GLU A 1 202 ? -10.605 -5.570 7.534 1.00 86.25 202 GLU A O 1
ATOM 1677 N N . LEU A 1 203 ? -8.420 -5.757 7.043 1.00 85.19 203 LEU A N 1
ATOM 1678 C CA . LEU A 1 203 ? -7.956 -5.299 8.360 1.00 85.19 203 LEU A CA 1
ATOM 1679 C C . LEU A 1 203 ? -8.515 -3.915 8.716 1.00 85.19 203 LEU A C 1
ATOM 1681 O O . LEU A 1 203 ? -8.954 -3.706 9.843 1.00 85.19 203 LEU A O 1
ATOM 1685 N N . ILE A 1 204 ? -8.549 -2.989 7.754 1.00 82.19 204 ILE A N 1
ATOM 1686 C CA . ILE A 1 204 ? -9.097 -1.641 7.957 1.00 82.19 204 ILE A CA 1
ATOM 1687 C C . ILE A 1 204 ? -10.610 -1.687 8.210 1.00 82.19 204 ILE A C 1
ATOM 1689 O O . ILE A 1 204 ? -11.092 -1.022 9.123 1.00 82.19 204 ILE A O 1
ATOM 1693 N N . PHE A 1 205 ? -11.377 -2.460 7.439 1.00 82.69 205 PHE A N 1
ATOM 1694 C CA . PHE A 1 205 ? -12.827 -2.545 7.631 1.00 82.69 205 PHE A CA 1
ATOM 1695 C C . PHE A 1 205 ? -13.205 -3.229 8.941 1.00 82.69 205 PHE A C 1
ATOM 1697 O O . PHE A 1 205 ? -14.147 -2.792 9.596 1.00 82.69 205 PHE A O 1
ATOM 1704 N N . ILE A 1 206 ? -12.451 -4.248 9.354 1.00 85.19 206 ILE A N 1
ATOM 1705 C CA . ILE A 1 206 ? -12.618 -4.889 10.660 1.00 85.19 206 ILE A CA 1
ATOM 1706 C C . ILE A 1 206 ? -12.328 -3.891 11.780 1.00 85.19 206 ILE A C 1
ATOM 1708 O O . ILE A 1 206 ? -13.101 -3.797 12.730 1.00 85.19 206 ILE A O 1
ATOM 1712 N N . ASN A 1 207 ? -11.250 -3.115 11.654 1.00 83.38 207 ASN A N 1
ATOM 1713 C CA . ASN A 1 207 ? -10.927 -2.054 12.600 1.00 83.38 207 ASN A CA 1
ATOM 1714 C C . ASN A 1 207 ? -12.074 -1.044 12.731 1.00 83.38 207 ASN A C 1
ATOM 1716 O O . ASN A 1 207 ? -12.594 -0.840 13.824 1.00 83.38 207 ASN A O 1
ATOM 1720 N N . LEU A 1 208 ? -12.531 -0.492 11.602 1.00 81.06 208 LEU A N 1
ATOM 1721 C CA . LEU A 1 208 ? -13.625 0.479 11.557 1.00 81.06 208 LEU A CA 1
ATOM 1722 C C . LEU A 1 208 ? -14.930 -0.087 12.121 1.00 81.06 208 LEU A C 1
ATOM 1724 O O . LEU A 1 208 ? -15.624 0.621 12.844 1.00 81.06 208 LEU A O 1
ATOM 1728 N N . PHE A 1 209 ? -15.245 -1.355 11.838 1.00 84.06 209 PHE A N 1
ATOM 1729 C CA . PHE A 1 209 ? -16.418 -2.032 12.387 1.00 84.06 209 PHE A CA 1
ATOM 1730 C C . PHE A 1 209 ? -16.413 -2.022 13.920 1.00 84.06 209 PHE A C 1
ATOM 1732 O O . PHE A 1 209 ? -17.430 -1.704 14.524 1.00 84.06 209 PHE A O 1
ATOM 1739 N N . PHE A 1 210 ? -15.280 -2.317 14.562 1.00 83.75 210 PHE A N 1
ATOM 1740 C CA . PHE A 1 210 ? -15.197 -2.330 16.026 1.00 83.75 210 PHE A CA 1
ATOM 1741 C C . PHE A 1 210 ? -15.063 -0.936 16.645 1.00 83.75 210 PHE A C 1
ATOM 1743 O O . PHE A 1 210 ? -15.707 -0.660 17.655 1.00 83.75 210 PHE A O 1
ATOM 1750 N N . VAL A 1 211 ? -14.244 -0.061 16.053 1.00 82.62 211 VAL A N 1
ATOM 1751 C CA . VAL A 1 211 ? -14.015 1.309 16.546 1.00 82.62 211 VAL A CA 1
ATOM 1752 C C . VAL A 1 211 ? -15.304 2.134 16.514 1.00 82.62 211 VAL A C 1
ATOM 1754 O O . VAL A 1 211 ? -15.532 2.940 17.410 1.00 82.62 211 VAL A O 1
ATOM 1757 N N . LEU A 1 212 ? -16.166 1.909 15.518 1.00 81.75 212 LEU A N 1
ATOM 1758 C CA . LEU A 1 212 ? -17.457 2.587 15.361 1.00 81.75 212 LEU A CA 1
ATOM 1759 C C . LEU A 1 212 ? -18.627 1.786 15.955 1.00 81.75 212 LEU A C 1
ATOM 1761 O O . LEU A 1 212 ? -19.743 1.869 15.454 1.00 81.75 212 LEU A O 1
ATOM 1765 N N . GLU A 1 213 ? -18.370 0.999 17.003 1.00 83.44 213 GLU A N 1
ATOM 1766 C CA . GLU A 1 213 ? -19.394 0.283 17.778 1.00 83.44 213 GLU A CA 1
ATOM 1767 C C . GLU A 1 213 ? -20.307 -0.631 16.936 1.00 83.44 213 GLU A C 1
ATOM 1769 O O . GLU A 1 213 ? -21.530 -0.613 17.060 1.00 83.44 213 GLU A O 1
ATOM 1774 N N . TYR A 1 214 ? -19.705 -1.503 16.125 1.00 85.19 214 TYR A N 1
ATOM 1775 C CA . TYR A 1 214 ? -20.392 -2.514 15.307 1.00 85.19 214 TYR A CA 1
ATOM 1776 C C . TYR A 1 214 ? -21.229 -1.934 14.157 1.00 85.19 214 TYR A C 1
ATOM 1778 O O . TYR A 1 214 ? -22.304 -2.445 13.830 1.00 85.19 214 TYR A O 1
ATOM 1786 N N . ASP A 1 215 ? -20.725 -0.890 13.496 1.00 82.44 215 ASP A N 1
ATOM 1787 C CA . ASP A 1 215 ? -21.373 -0.311 12.319 1.00 82.44 215 ASP A CA 1
ATOM 1788 C C . ASP A 1 215 ? -21.369 -1.289 11.126 1.00 82.44 215 ASP A C 1
ATOM 1790 O O . ASP A 1 215 ? -20.382 -1.469 10.402 1.00 82.44 215 ASP A O 1
ATOM 1794 N N . TRP A 1 216 ? -22.520 -1.921 10.900 1.00 84.38 216 TRP A N 1
ATOM 1795 C CA . TRP A 1 216 ? -22.727 -2.970 9.902 1.00 84.38 216 TRP A CA 1
ATOM 1796 C C . TRP A 1 216 ? -22.408 -2.567 8.462 1.00 84.38 216 TRP A C 1
ATOM 1798 O O . TRP A 1 216 ? -22.167 -3.450 7.633 1.00 84.38 216 TRP A O 1
ATOM 1808 N N . LYS A 1 217 ? -22.330 -1.269 8.139 1.00 82.94 217 LYS A N 1
ATOM 1809 C CA . LYS A 1 217 ? -21.967 -0.829 6.782 1.00 82.94 217 LYS A CA 1
ATOM 1810 C C . LYS A 1 217 ? -20.563 -1.284 6.363 1.00 82.94 217 LYS A C 1
ATOM 1812 O O . LYS A 1 217 ? -20.298 -1.409 5.169 1.00 82.94 217 LYS A O 1
ATOM 1817 N N . TYR A 1 218 ? -19.683 -1.587 7.322 1.00 79.94 218 TYR A N 1
ATOM 1818 C CA . TYR A 1 218 ? -18.331 -2.099 7.067 1.00 79.94 218 TYR A CA 1
ATOM 1819 C C . TYR A 1 218 ? -18.256 -3.628 6.944 1.00 79.94 218 TYR A C 1
ATOM 1821 O O . TYR A 1 218 ? -17.258 -4.152 6.445 1.00 79.94 218 TYR A O 1
ATOM 1829 N N . PHE A 1 219 ? -19.316 -4.354 7.315 1.00 82.38 219 PHE A N 1
ATOM 1830 C CA . PHE A 1 219 ? -19.340 -5.817 7.271 1.00 82.38 219 PHE A CA 1
ATOM 1831 C C . PHE A 1 219 ? -19.332 -6.363 5.836 1.00 82.38 219 PHE A C 1
ATOM 1833 O O . PHE A 1 219 ? -18.529 -7.235 5.503 1.00 82.38 219 PHE A O 1
ATOM 1840 N N . LEU A 1 220 ? -20.190 -5.832 4.958 1.00 76.56 220 LEU A N 1
ATOM 1841 C CA . LEU A 1 220 ? -20.280 -6.293 3.569 1.00 76.56 220 LEU A CA 1
ATOM 1842 C C . LEU A 1 220 ? -18.974 -6.037 2.779 1.00 76.56 220 LEU A C 1
ATOM 1844 O O . LEU A 1 220 ? -18.490 -6.971 2.132 1.00 76.56 220 LEU A O 1
ATOM 1848 N N . PRO A 1 221 ? -18.342 -4.843 2.865 1.00 76.12 221 PRO A N 1
ATOM 1849 C CA . PRO A 1 221 ? -17.011 -4.616 2.302 1.00 76.12 221 PRO A CA 1
ATOM 1850 C C . PRO A 1 221 ? -15.950 -5.569 2.861 1.00 76.12 221 PRO A C 1
ATOM 1852 O O . PRO A 1 221 ? -15.158 -6.110 2.090 1.00 76.12 221 PRO A O 1
ATOM 1855 N N . CYS A 1 222 ? -15.953 -5.823 4.175 1.00 84.31 222 CYS A N 1
ATOM 1856 C CA . CYS A 1 222 ? -15.038 -6.770 4.811 1.00 84.31 222 CYS A CA 1
ATOM 1857 C C . CYS A 1 222 ? -15.187 -8.181 4.223 1.00 84.31 222 CYS A C 1
ATOM 1859 O O . CYS A 1 222 ? -14.203 -8.791 3.808 1.00 84.31 222 CYS A O 1
ATOM 1861 N N . TYR A 1 223 ? -16.417 -8.687 4.127 1.00 83.31 223 TYR A N 1
ATOM 1862 C CA . TYR A 1 223 ? -16.693 -10.018 3.585 1.00 83.31 223 TYR A CA 1
ATOM 1863 C C . TYR A 1 223 ? -16.247 -10.159 2.122 1.00 83.31 223 TYR A C 1
ATOM 1865 O O . TYR A 1 223 ? -15.634 -11.160 1.741 1.00 83.31 223 TYR A O 1
ATOM 1873 N N . ALA A 1 224 ? -16.489 -9.131 1.303 1.00 81.62 224 ALA A N 1
ATOM 1874 C CA . ALA A 1 224 ? -16.008 -9.101 -0.074 1.00 81.62 224 ALA A CA 1
ATOM 1875 C C . ALA A 1 224 ? -14.471 -9.166 -0.143 1.00 81.62 224 ALA A C 1
ATOM 1877 O O . ALA A 1 224 ? -13.925 -9.906 -0.965 1.00 81.62 224 ALA A O 1
ATOM 1878 N N . CYS A 1 225 ? -13.774 -8.449 0.747 1.00 86.62 225 CYS A N 1
ATOM 1879 C CA . CYS A 1 225 ? -12.314 -8.462 0.810 1.00 86.62 225 CYS A CA 1
ATOM 1880 C C . CYS A 1 225 ? -11.757 -9.858 1.117 1.00 86.62 225 CYS A C 1
ATOM 1882 O O . CYS A 1 225 ? -10.862 -10.303 0.398 1.00 86.62 225 CYS A O 1
ATOM 1884 N N . VAL A 1 226 ? -12.345 -10.575 2.083 1.00 85.88 226 VAL A N 1
ATOM 1885 C CA . VAL A 1 226 ? -11.955 -11.953 2.448 1.00 85.88 226 VAL A CA 1
ATOM 1886 C C . VAL A 1 226 ? -12.056 -12.899 1.250 1.00 85.88 226 VAL A C 1
ATOM 1888 O O . VAL A 1 226 ? -11.149 -13.691 0.975 1.00 85.88 226 VAL A O 1
ATOM 1891 N N . ILE A 1 227 ? -13.168 -12.836 0.509 1.00 86.62 227 ILE A N 1
ATOM 1892 C CA . ILE A 1 227 ? -13.394 -13.718 -0.643 1.00 86.62 227 ILE A CA 1
ATOM 1893 C C . ILE A 1 227 ? -12.371 -13.436 -1.741 1.00 86.62 227 ILE A C 1
ATOM 1895 O O . ILE A 1 227 ? -11.791 -14.368 -2.307 1.00 86.62 227 ILE A O 1
ATOM 1899 N N . ILE A 1 228 ? -12.162 -12.157 -2.060 1.00 83.69 228 ILE A N 1
ATOM 1900 C CA . ILE A 1 228 ? -11.260 -11.753 -3.138 1.00 83.69 228 ILE A CA 1
ATOM 1901 C C . ILE A 1 228 ? -9.816 -12.103 -2.766 1.00 83.69 228 ILE A C 1
ATOM 1903 O O . ILE A 1 228 ? -9.132 -12.745 -3.565 1.00 83.69 228 ILE A O 1
ATOM 1907 N N . SER A 1 229 ? -9.373 -11.772 -1.547 1.00 86.50 229 SER A N 1
ATOM 1908 C CA . SER A 1 229 ? -8.016 -12.061 -1.070 1.00 86.50 229 SER A CA 1
ATOM 1909 C C . SER A 1 229 ? -7.716 -13.562 -1.111 1.00 86.50 229 SER A C 1
ATOM 1911 O O . SER A 1 229 ? -6.709 -13.989 -1.681 1.00 86.50 229 SER A O 1
ATOM 1913 N N . THR A 1 230 ? -8.643 -14.387 -0.619 1.00 85.19 230 THR A N 1
ATOM 1914 C CA . THR A 1 230 ? -8.494 -15.847 -0.592 1.00 85.19 230 THR A CA 1
ATOM 1915 C C . THR A 1 230 ? -8.427 -16.442 -1.998 1.00 85.19 230 THR A C 1
ATOM 1917 O O . THR A 1 230 ? -7.563 -17.279 -2.278 1.00 85.19 230 THR A O 1
ATOM 1920 N N . ARG A 1 231 ? -9.303 -16.001 -2.914 1.00 86.25 231 ARG A N 1
ATOM 1921 C CA . ARG A 1 231 ? -9.271 -16.444 -4.319 1.00 86.25 231 ARG A CA 1
ATOM 1922 C C . ARG A 1 231 ? -7.955 -16.080 -4.994 1.00 86.25 231 ARG A C 1
ATOM 1924 O O . ARG A 1 231 ? -7.405 -16.907 -5.716 1.00 86.25 231 ARG A O 1
ATOM 1931 N N . CYS A 1 232 ? -7.444 -14.880 -4.734 1.00 84.69 232 CYS A N 1
ATOM 1932 C CA . CYS A 1 232 ? -6.159 -14.432 -5.247 1.00 84.69 232 CYS A CA 1
ATOM 1933 C C . CYS A 1 232 ? -5.009 -15.322 -4.759 1.00 84.69 232 CYS A C 1
ATOM 1935 O O . CYS A 1 232 ? -4.219 -15.784 -5.577 1.00 84.69 232 CYS A O 1
ATOM 1937 N N . PHE A 1 233 ? -4.929 -15.618 -3.457 1.00 85.69 233 PHE A N 1
ATOM 1938 C CA . PHE A 1 233 ? -3.839 -16.432 -2.908 1.00 85.69 233 PHE A CA 1
ATOM 1939 C C . PHE A 1 233 ? -3.889 -17.901 -3.326 1.00 85.69 233 PHE A C 1
ATOM 1941 O O . PHE A 1 233 ? -2.837 -18.517 -3.486 1.00 85.69 233 PHE A O 1
ATOM 1948 N N . ASN A 1 234 ? -5.081 -18.463 -3.547 1.00 85.50 234 ASN A N 1
ATOM 1949 C CA . ASN A 1 234 ? -5.226 -19.853 -3.990 1.00 85.50 234 ASN A CA 1
ATOM 1950 C C . ASN A 1 234 ? -4.528 -20.139 -5.328 1.00 85.50 234 ASN A C 1
ATOM 1952 O O . ASN A 1 234 ? -4.106 -21.267 -5.546 1.00 85.50 234 ASN A O 1
ATOM 1956 N N . GLN A 1 235 ? -4.353 -19.135 -6.191 1.00 81.69 235 GLN A N 1
ATOM 1957 C CA . GLN A 1 235 ? -3.661 -19.289 -7.479 1.00 81.69 235 GLN A CA 1
ATOM 1958 C C . GLN A 1 235 ? -2.144 -19.502 -7.347 1.00 81.69 235 GLN A C 1
ATOM 1960 O O . GLN A 1 235 ? -1.502 -19.890 -8.316 1.00 81.69 235 GLN A O 1
ATOM 1965 N N . TYR A 1 236 ? -1.577 -19.233 -6.167 1.00 79.81 236 TYR A N 1
ATOM 1966 C CA . TYR A 1 236 ? -0.136 -19.292 -5.900 1.00 79.81 236 TYR A CA 1
ATOM 1967 C C . TYR A 1 236 ? 0.227 -20.341 -4.848 1.00 79.81 236 TYR A C 1
ATOM 1969 O O . TYR A 1 236 ? 1.361 -20.358 -4.366 1.00 79.81 236 TYR A O 1
ATOM 1977 N N . LYS A 1 237 ? -0.736 -21.167 -4.424 1.00 81.94 237 LYS A N 1
ATOM 1978 C CA . LYS A 1 237 ? -0.470 -22.254 -3.483 1.00 81.94 237 LYS A CA 1
ATOM 1979 C C . LYS A 1 237 ? 0.352 -23.343 -4.164 1.00 81.94 237 LYS A C 1
ATOM 1981 O O . LYS A 1 237 ? 0.148 -23.623 -5.343 1.00 81.94 237 LYS A O 1
ATOM 1986 N N . LYS A 1 238 ? 1.278 -23.901 -3.391 1.00 68.56 238 LYS A N 1
ATOM 1987 C CA . LYS A 1 238 ? 2.029 -25.103 -3.749 1.00 68.56 238 LYS A CA 1
ATOM 1988 C C . LYS A 1 238 ? 1.118 -26.321 -3.853 1.00 68.56 238 LYS A C 1
ATOM 1990 O O . LYS A 1 238 ? 0.140 -26.372 -3.070 1.00 68.56 238 LYS A O 1
#

Organism: NCBI:txid1379

Secondary structure (DSSP, 8-state):
---TTTSTT----HHHHHHHHHHHHHHHHHHHH----HHHHHHHHHHHHHHHHHHHHHHHHHS-TT-HHHHHHHHHHHHHHHHHHHHHHHHHHSGGGHHHHHHHHHHHHHHHHHHHHHH-TT----HHHHHHHHHHHHHHHHHHHHHHHTTS---HHHHHHHHHHHHHHHHHHHHHHHHB-TT--S---HHHHHHHHHHHHHHHHHHHHHHTTS-GGGHHHHHHHHHHHHHHHHTTB-

Radius of gyration: 19.53 Å; chains: 1; bounding box: 49×46×55 Å

pLDDT: mean 75.16, std 11.53, range [32.8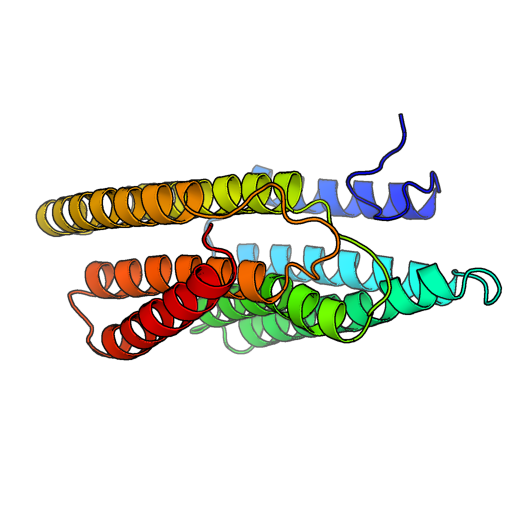4, 90.25]

Foldseek 3Di:
DQPCPQDVVSDDDPLSVVLVVQLVVLVVVCVVVVDPDLLSVLVSQLSNLVSSLVSLVVCLVPDDVVVVVVNLLSVQVNVLSVVLNVLSVVCNVVVVCVVVSPVVSVCSNQQSNLVSLVVCLDDKDQLLVVLVVLLVVLVVLLVVLLVVLVVDPDDPVLSVVLVVVSVVLNVVVVVLSVQFDSVDISDSCSLVSLLSVLSSLLNVLSSCCSSVPNPCVSVVSNVVSVVSSVVSSVVGGD